Protein AF-A0AAE0BNQ6-F1 (afdb_monomer)

Structure (mmCIF, N/CA/C/O backbone):
data_AF-A0AAE0BNQ6-F1
#
_entry.id   AF-A0AAE0BNQ6-F1
#
loop_
_atom_site.group_PDB
_atom_site.id
_atom_site.type_symbol
_atom_site.label_atom_id
_atom_site.label_alt_id
_atom_site.label_comp_id
_atom_site.label_asym_id
_atom_site.label_entity_id
_atom_site.label_seq_id
_atom_site.pdbx_PDB_ins_code
_atom_site.Cartn_x
_atom_site.Cartn_y
_atom_site.Cartn_z
_atom_site.occupancy
_atom_site.B_iso_or_equiv
_atom_site.auth_seq_id
_atom_site.auth_comp_id
_atom_site.auth_asym_id
_atom_site.auth_atom_id
_atom_site.pdbx_PDB_model_num
ATOM 1 N N . MET A 1 1 ? -7.472 15.741 24.828 1.00 45.94 1 MET A N 1
ATOM 2 C CA . MET A 1 1 ? -7.435 16.300 23.460 1.00 45.94 1 MET A CA 1
ATOM 3 C C . MET A 1 1 ? -8.774 15.979 22.828 1.00 45.94 1 MET A C 1
ATOM 5 O O . MET A 1 1 ? -9.170 14.823 22.912 1.00 45.94 1 MET A O 1
ATOM 9 N N . SER A 1 2 ? -9.510 16.980 22.346 1.00 47.25 2 SER A N 1
ATOM 10 C CA . SER A 1 2 ? -10.812 16.773 21.700 1.00 47.25 2 SER A CA 1
ATOM 11 C C . SER A 1 2 ? -10.632 16.099 20.336 1.00 47.25 2 SER A C 1
ATOM 13 O O . SER A 1 2 ? -9.600 16.256 19.686 1.00 47.25 2 SER A O 1
ATOM 15 N N . LEU A 1 3 ? -11.642 15.338 19.914 1.00 53.47 3 LEU A N 1
ATOM 16 C CA . LEU A 1 3 ? -11.712 14.609 18.639 1.00 53.47 3 LEU A CA 1
ATOM 17 C C . LEU A 1 3 ? -11.821 15.528 17.399 1.00 53.47 3 LEU A C 1
ATOM 19 O O . LEU A 1 3 ? -11.980 15.031 16.288 1.00 53.47 3 LEU A O 1
ATOM 23 N N . ASP A 1 4 ? -11.653 16.846 17.566 1.00 58.09 4 ASP A N 1
ATOM 24 C CA . ASP A 1 4 ? -11.663 17.863 16.499 1.00 58.09 4 ASP A CA 1
ATOM 25 C C . ASP A 1 4 ? -10.573 17.630 15.426 1.00 58.09 4 ASP A C 1
ATOM 27 O O . ASP A 1 4 ? -10.565 18.262 14.369 1.00 58.09 4 ASP A O 1
ATOM 31 N N . ASN A 1 5 ? -9.642 16.701 15.670 1.00 60.56 5 ASN A N 1
ATOM 32 C CA . ASN A 1 5 ? -8.600 16.326 14.718 1.00 60.56 5 ASN A CA 1
ATOM 33 C C . ASN A 1 5 ? -9.108 15.485 13.538 1.00 60.56 5 ASN A C 1
ATOM 35 O O . ASN A 1 5 ? -8.501 15.566 12.469 1.00 60.56 5 ASN A O 1
ATOM 39 N N . PHE A 1 6 ? -10.202 14.721 13.663 1.00 65.75 6 PHE A N 1
ATOM 40 C CA . PHE A 1 6 ? -10.718 13.961 12.513 1.00 65.75 6 PHE A CA 1
ATOM 41 C C . PHE A 1 6 ? -11.251 14.882 11.408 1.00 65.75 6 PHE A C 1
ATOM 43 O O . PHE A 1 6 ? -11.039 14.598 10.231 1.00 65.75 6 PHE A O 1
ATOM 50 N N . ASP A 1 7 ? -11.804 16.040 11.775 1.00 65.81 7 ASP A N 1
ATOM 51 C CA . ASP A 1 7 ? -12.225 17.076 10.824 1.00 65.81 7 ASP A CA 1
ATOM 52 C C . ASP A 1 7 ? -11.033 17.741 10.115 1.00 65.81 7 ASP A C 1
ATOM 54 O O . ASP A 1 7 ? -11.128 18.166 8.960 1.00 65.81 7 ASP A O 1
ATOM 58 N N . LEU A 1 8 ? -9.881 17.847 10.788 1.00 60.81 8 LEU A N 1
ATOM 59 C CA . LEU A 1 8 ? -8.640 18.328 10.174 1.00 60.81 8 LEU A CA 1
ATOM 60 C C . LEU A 1 8 ? -8.085 17.303 9.194 1.00 60.81 8 LEU A C 1
ATOM 62 O O . LEU A 1 8 ? -7.735 17.666 8.073 1.00 60.81 8 LEU A O 1
ATOM 66 N N . VAL A 1 9 ? -8.054 16.031 9.587 1.00 61.00 9 VAL A N 1
ATOM 67 C CA . VAL A 1 9 ? -7.672 14.939 8.692 1.00 61.00 9 VAL A CA 1
ATOM 68 C C . VAL A 1 9 ? -8.605 14.900 7.480 1.00 61.00 9 VAL A C 1
ATOM 70 O O . VAL A 1 9 ? -8.119 14.782 6.361 1.00 61.00 9 VAL A O 1
ATOM 73 N N . ASP A 1 10 ? -9.906 15.132 7.652 1.00 63.47 10 ASP A N 1
ATOM 74 C CA . ASP A 1 10 ? -10.839 15.281 6.533 1.00 63.47 10 ASP A CA 1
ATOM 75 C C . ASP A 1 10 ? -10.528 16.480 5.648 1.00 63.47 10 ASP A C 1
ATOM 77 O O . ASP A 1 10 ? -10.625 16.393 4.429 1.00 63.47 10 ASP A O 1
ATOM 81 N N . LYS A 1 11 ? -10.077 17.604 6.195 1.00 64.38 11 LYS A N 1
ATOM 82 C CA . LYS A 1 11 ? -9.631 18.719 5.349 1.00 64.38 11 LYS A CA 1
ATOM 83 C C . LYS A 1 11 ? -8.383 18.384 4.529 1.00 64.38 11 LYS A C 1
ATOM 85 O O . LYS A 1 11 ? -8.212 18.971 3.460 1.00 64.38 11 LYS A O 1
ATOM 90 N N . TYR A 1 12 ? -7.527 17.476 4.998 1.00 61.41 12 TYR A N 1
ATOM 91 C CA . TYR A 1 12 ? -6.319 17.056 4.279 1.00 61.41 12 TYR A CA 1
ATOM 92 C C . TYR A 1 12 ? -6.574 15.901 3.303 1.00 61.41 12 TYR A C 1
ATOM 94 O O . TYR A 1 12 ? -6.092 15.950 2.174 1.00 61.41 12 TYR A O 1
ATOM 102 N N . LEU A 1 13 ? -7.366 14.906 3.701 1.00 60.53 13 LEU A N 1
ATOM 103 C CA . LEU A 1 13 ? -7.676 13.715 2.906 1.00 60.53 13 LEU A CA 1
ATOM 104 C C . LEU A 1 13 ? -8.901 13.898 1.999 1.00 60.53 13 LEU A C 1
ATOM 106 O O . LEU A 1 13 ? -8.975 13.309 0.924 1.00 60.53 13 LEU A O 1
ATOM 110 N N . CYS A 1 14 ? -9.858 14.728 2.415 1.00 51.97 14 CYS A N 1
ATOM 111 C CA . CYS A 1 14 ? -11.189 14.862 1.823 1.00 51.97 14 CYS A CA 1
ATOM 112 C C . CYS A 1 14 ? -11.450 16.269 1.258 1.00 51.97 14 CYS A C 1
ATOM 114 O O . CYS A 1 14 ? -12.595 16.729 1.272 1.00 51.97 14 CYS A O 1
ATOM 116 N N . LYS A 1 15 ? -10.444 16.952 0.679 1.00 48.91 15 LYS A N 1
ATOM 117 C CA . LYS A 1 15 ? -10.717 18.022 -0.308 1.00 48.91 15 LYS A CA 1
ATOM 118 C C . LYS A 1 15 ? -11.438 17.399 -1.517 1.00 48.91 15 LYS A C 1
ATOM 120 O O . LYS A 1 15 ? -10.829 17.093 -2.535 1.00 48.91 15 LYS A O 1
ATOM 125 N N . GLY A 1 16 ? -12.741 17.180 -1.360 1.00 47.91 16 GLY A N 1
ATOM 126 C CA . GLY A 1 16 ? -13.626 16.461 -2.267 1.00 47.91 16 GLY A CA 1
ATOM 127 C C . GLY A 1 16 ? -13.890 15.024 -1.813 1.00 47.91 16 GLY A C 1
ATOM 128 O O . GLY A 1 16 ? -13.131 14.109 -2.130 1.00 47.91 16 GLY A O 1
ATOM 129 N N . SER A 1 17 ? -15.021 14.800 -1.142 1.00 46.22 17 SER A N 1
ATOM 130 C CA . SER A 1 17 ? -15.695 13.498 -1.109 1.00 46.22 17 SER A CA 1
ATOM 131 C C . SER A 1 17 ? -16.017 13.087 -2.558 1.00 46.22 17 SER A C 1
ATOM 133 O O . SER A 1 17 ? -17.044 13.479 -3.103 1.00 46.22 17 SER A O 1
ATOM 135 N N . GLY A 1 18 ? -15.081 12.416 -3.232 1.00 61.16 18 GLY A N 1
ATOM 136 C CA . GLY A 1 18 ? -15.158 12.169 -4.679 1.00 61.16 18 GLY A CA 1
ATOM 137 C C . GLY A 1 18 ? -13.848 12.345 -5.443 1.00 61.16 18 GLY A C 1
ATOM 138 O O . GLY A 1 18 ? -13.820 12.102 -6.644 1.00 61.16 18 GLY A O 1
ATOM 139 N N . LYS A 1 19 ? -12.752 12.745 -4.785 1.00 76.19 19 LYS A N 1
ATOM 140 C CA . LYS A 1 19 ? -11.432 12.681 -5.420 1.00 76.19 19 LYS A CA 1
ATOM 141 C C . LYS A 1 19 ? -11.111 11.212 -5.718 1.00 76.19 19 LYS A C 1
ATOM 143 O O . LYS A 1 19 ? -11.188 10.394 -4.808 1.00 76.19 19 LYS A O 1
ATOM 148 N N . GLN A 1 20 ? -10.803 10.884 -6.966 1.00 90.88 20 GLN A N 1
ATOM 149 C CA . GLN A 1 20 ? -10.204 9.603 -7.357 1.00 90.88 20 GLN A CA 1
ATOM 150 C C . GLN A 1 20 ? -8.877 9.387 -6.609 1.00 90.88 20 GLN A C 1
ATOM 152 O O . GLN A 1 20 ? -8.131 10.353 -6.426 1.00 90.88 20 GLN A O 1
ATOM 157 N N . LEU A 1 21 ? -8.583 8.157 -6.187 1.00 93.38 21 LEU A N 1
ATOM 158 C CA . LEU A 1 21 ? -7.257 7.781 -5.689 1.00 93.38 21 LEU A CA 1
ATOM 159 C C . LEU A 1 21 ? -6.364 7.344 -6.843 1.00 93.38 21 LEU A C 1
ATOM 161 O O . LEU A 1 21 ? -6.797 6.634 -7.754 1.00 93.38 21 LEU A O 1
ATOM 165 N N . LEU A 1 22 ? -5.102 7.744 -6.778 1.00 96.25 22 LEU A N 1
ATOM 166 C CA . LEU A 1 22 ? -4.081 7.380 -7.748 1.00 96.25 22 LEU A CA 1
ATOM 167 C C . LEU A 1 22 ? -3.069 6.441 -7.089 1.00 96.25 22 LEU A C 1
ATOM 169 O O . LEU A 1 22 ? -2.362 6.822 -6.154 1.00 96.25 22 LEU A O 1
ATOM 173 N N . TYR A 1 23 ? -3.001 5.212 -7.593 1.00 98.12 23 TYR A N 1
ATOM 174 C CA . TYR A 1 23 ? -2.069 4.184 -7.141 1.00 98.12 23 TYR A CA 1
ATOM 175 C C . TYR A 1 23 ? -0.925 4.059 -8.142 1.00 98.12 23 TYR A C 1
ATOM 177 O O . TYR A 1 23 ? -1.175 3.909 -9.333 1.00 98.12 23 TYR A O 1
ATOM 185 N N . GLY A 1 24 ? 0.321 4.082 -7.680 1.00 98.12 24 GLY A N 1
ATOM 186 C CA . GLY A 1 24 ? 1.495 3.691 -8.458 1.00 98.12 24 GLY A CA 1
ATOM 187 C C . GLY A 1 24 ? 2.038 2.363 -7.982 1.00 98.12 24 GLY A C 1
ATOM 188 O O . GLY A 1 24 ? 2.262 2.212 -6.789 1.00 98.12 24 GLY A O 1
ATOM 189 N N . VAL A 1 25 ? 2.305 1.423 -8.881 1.00 98.12 25 VAL A N 1
ATOM 190 C CA . VAL A 1 25 ? 3.025 0.188 -8.556 1.00 98.12 25 VAL A CA 1
ATOM 191 C C . VAL A 1 25 ? 4.374 0.165 -9.257 1.00 98.12 25 VAL A C 1
ATOM 193 O O . VAL A 1 25 ? 4.440 0.259 -10.481 1.00 98.12 25 VAL A O 1
ATOM 196 N N . GLY A 1 26 ? 5.453 0.061 -8.480 1.00 96.50 26 GLY A N 1
ATOM 197 C CA . GLY A 1 26 ? 6.801 -0.103 -9.021 1.00 96.50 26 GLY A CA 1
ATOM 198 C C . GLY A 1 26 ? 7.022 -1.533 -9.504 1.00 96.50 26 GLY A C 1
ATOM 199 O O . GLY A 1 26 ? 6.790 -2.475 -8.744 1.00 96.50 26 GLY A O 1
ATOM 200 N N . VAL A 1 27 ? 7.472 -1.701 -10.751 1.00 94.75 27 VAL A N 1
ATOM 201 C CA . VAL A 1 27 ? 7.693 -3.021 -11.358 1.00 94.75 27 VAL A CA 1
ATOM 202 C C . VAL A 1 27 ? 9.095 -3.170 -11.950 1.00 94.75 27 VAL A C 1
ATOM 204 O O . VAL A 1 27 ? 9.597 -2.295 -12.658 1.00 94.75 27 VAL A O 1
ATOM 207 N N . ASP A 1 28 ? 9.711 -4.320 -11.681 1.00 89.75 28 ASP A N 1
ATOM 208 C CA . ASP A 1 28 ? 11.051 -4.716 -12.143 1.00 89.75 28 ASP A CA 1
ATOM 209 C C . ASP A 1 28 ? 11.049 -6.068 -12.888 1.00 89.75 28 ASP A C 1
ATOM 211 O O . ASP A 1 28 ? 12.101 -6.594 -13.232 1.00 89.75 28 ASP A O 1
ATOM 215 N N . GLY A 1 29 ? 9.866 -6.645 -13.131 1.00 88.88 29 GLY A N 1
ATOM 216 C CA . GLY A 1 29 ? 9.704 -7.969 -13.746 1.00 88.88 29 GLY A CA 1
ATOM 217 C C . GLY A 1 29 ? 9.793 -9.150 -12.775 1.00 88.88 29 GLY A C 1
ATOM 218 O O . GLY A 1 29 ? 9.584 -10.291 -13.189 1.00 88.88 29 GLY A O 1
ATOM 219 N N . SER A 1 30 ? 10.045 -8.910 -11.484 1.00 88.56 30 SER A N 1
ATOM 220 C CA . SER A 1 30 ? 10.028 -9.967 -10.467 1.00 88.56 30 SER A CA 1
ATOM 221 C C . SER A 1 30 ? 8.625 -10.529 -10.217 1.00 88.56 30 SER A C 1
ATOM 223 O O . SER A 1 30 ? 7.611 -9.849 -10.386 1.00 88.56 30 SER A O 1
ATOM 225 N N . ASP A 1 31 ? 8.554 -11.761 -9.706 1.00 89.38 31 ASP A N 1
ATOM 226 C CA . ASP A 1 31 ? 7.289 -12.347 -9.235 1.00 89.38 31 ASP A CA 1
ATOM 227 C C . ASP A 1 31 ? 6.665 -11.519 -8.100 1.00 89.38 31 ASP A C 1
ATOM 229 O O . ASP A 1 31 ? 5.445 -11.394 -8.000 1.00 89.38 31 ASP A O 1
ATOM 233 N N . LEU A 1 32 ? 7.499 -10.898 -7.258 1.00 90.88 32 LEU A N 1
ATOM 234 C CA . LEU A 1 32 ? 7.012 -10.017 -6.204 1.00 90.88 32 LEU A CA 1
ATOM 235 C C . LEU A 1 32 ? 6.396 -8.737 -6.783 1.00 90.88 32 LEU A C 1
ATOM 237 O O . LEU A 1 32 ? 5.370 -8.298 -6.274 1.00 90.88 32 LEU A O 1
ATOM 241 N N . ALA A 1 33 ? 6.940 -8.171 -7.864 1.00 93.62 33 ALA A N 1
ATOM 242 C CA . ALA A 1 33 ? 6.327 -7.035 -8.552 1.00 93.62 33 ALA A CA 1
ATOM 243 C C . ALA A 1 33 ? 4.945 -7.379 -9.138 1.00 93.62 33 ALA A C 1
ATOM 245 O O . ALA A 1 33 ? 4.017 -6.578 -9.016 1.00 93.62 33 ALA A O 1
ATOM 246 N N . LYS A 1 34 ? 4.758 -8.594 -9.673 1.00 95.06 34 LYS A N 1
ATOM 247 C CA . LYS A 1 34 ? 3.438 -9.067 -10.144 1.00 95.06 34 LYS A CA 1
ATOM 248 C C . LYS A 1 34 ? 2.427 -9.121 -9.007 1.00 95.06 34 LYS A C 1
ATOM 250 O O . LYS A 1 34 ? 1.315 -8.621 -9.128 1.00 95.06 34 LYS A O 1
ATOM 255 N N . LYS A 1 35 ? 2.856 -9.623 -7.855 1.00 94.94 35 LYS A N 1
ATOM 256 C CA . LYS A 1 35 ? 2.032 -9.626 -6.648 1.00 94.94 35 LYS A CA 1
ATOM 257 C C . LYS A 1 35 ? 1.727 -8.218 -6.135 1.00 94.94 35 LYS A C 1
ATOM 259 O O . LYS A 1 35 ? 0.621 -7.953 -5.677 1.00 94.94 35 LYS A O 1
ATOM 264 N N . CYS A 1 36 ? 2.683 -7.291 -6.224 1.00 96.50 36 CYS A N 1
ATOM 265 C CA . CYS A 1 36 ? 2.437 -5.881 -5.908 1.00 96.50 36 CYS A CA 1
ATOM 266 C C . CYS A 1 36 ? 1.351 -5.298 -6.805 1.00 96.50 36 CYS A C 1
ATOM 268 O O . CYS A 1 36 ? 0.477 -4.578 -6.323 1.00 96.50 36 CYS A O 1
ATOM 270 N N . PHE A 1 37 ? 1.391 -5.636 -8.093 1.00 97.56 37 PHE A N 1
ATOM 271 C CA . PHE A 1 37 ? 0.379 -5.232 -9.054 1.00 97.56 37 PHE A CA 1
ATOM 272 C C . PHE A 1 37 ? -0.997 -5.791 -8.691 1.00 97.56 37 PHE A C 1
ATOM 274 O O . PHE A 1 37 ? -1.954 -5.027 -8.646 1.00 97.56 37 PHE A O 1
ATOM 281 N N . GLU A 1 38 ? -1.100 -7.077 -8.358 1.00 96.25 38 GLU A N 1
ATOM 282 C CA . GLU A 1 38 ? -2.362 -7.704 -7.939 1.00 96.25 38 GLU A CA 1
ATOM 283 C C . GLU A 1 38 ? -2.921 -7.073 -6.656 1.00 96.25 38 GLU A C 1
ATOM 285 O O . GLU A 1 38 ? -4.107 -6.747 -6.590 1.00 96.25 38 GLU A O 1
ATOM 290 N N . VAL A 1 39 ? -2.068 -6.810 -5.659 1.00 96.69 39 VAL A N 1
ATOM 291 C CA . VAL A 1 39 ? -2.464 -6.100 -4.433 1.00 96.69 39 VAL A CA 1
ATOM 292 C C . VAL A 1 39 ? -2.981 -4.700 -4.766 1.00 96.69 39 VAL A C 1
ATOM 294 O O . VAL A 1 39 ? -4.071 -4.338 -4.319 1.00 96.69 39 VAL A O 1
ATOM 297 N N . ALA A 1 40 ? -2.251 -3.928 -5.576 1.00 97.19 40 ALA A N 1
ATOM 298 C CA . ALA A 1 40 ? -2.660 -2.588 -5.991 1.00 97.19 40 ALA A CA 1
ATOM 299 C C . ALA A 1 40 ? -3.992 -2.614 -6.758 1.00 97.19 40 ALA A C 1
ATOM 301 O O . ALA A 1 40 ? -4.923 -1.888 -6.412 1.00 97.19 40 ALA A O 1
ATOM 302 N N . ALA A 1 41 ? -4.115 -3.509 -7.738 1.00 96.50 41 ALA A N 1
ATOM 303 C CA . ALA A 1 41 ? -5.322 -3.734 -8.523 1.00 96.50 41 ALA A CA 1
ATOM 304 C C . ALA A 1 41 ? -6.529 -4.059 -7.640 1.00 96.50 41 ALA A C 1
ATOM 306 O O . ALA A 1 41 ? -7.613 -3.511 -7.823 1.00 96.50 41 ALA A O 1
ATOM 307 N N . SER A 1 42 ? -6.328 -4.896 -6.623 1.00 94.56 42 SER A N 1
ATOM 308 C CA . SER A 1 42 ? -7.381 -5.277 -5.687 1.00 94.56 42 SER A CA 1
ATOM 309 C C . SER A 1 42 ? -7.871 -4.099 -4.823 1.00 94.56 42 SER A C 1
ATOM 311 O O . SER A 1 42 ? -8.996 -4.130 -4.303 1.00 94.56 42 SER A O 1
ATOM 313 N N . LEU A 1 43 ? -7.036 -3.079 -4.607 1.00 94.88 43 LEU A N 1
ATOM 314 C CA . LEU A 1 43 ? -7.350 -1.899 -3.796 1.00 94.88 43 LEU A CA 1
ATOM 315 C C . LEU A 1 43 ? -8.069 -0.817 -4.598 1.00 94.88 43 LEU A C 1
ATOM 317 O O . LEU A 1 43 ? -8.945 -0.155 -4.048 1.00 94.88 43 LEU A O 1
ATOM 321 N N . VAL A 1 44 ? -7.755 -0.695 -5.887 1.00 95.31 44 VAL A N 1
ATOM 322 C CA . VAL A 1 44 ? -8.378 0.263 -6.805 1.00 95.31 44 VAL A CA 1
ATOM 323 C C . VAL A 1 44 ? -9.896 0.066 -6.834 1.00 95.31 44 VAL A C 1
ATOM 325 O O . VAL A 1 44 ? -10.404 -1.048 -6.996 1.00 95.31 44 VAL A O 1
ATOM 328 N N . ASN A 1 45 ? -10.640 1.160 -6.674 1.00 92.94 45 ASN A N 1
ATOM 329 C CA . ASN A 1 45 ? -12.081 1.193 -6.874 1.00 92.94 45 ASN A CA 1
ATOM 330 C C . ASN A 1 45 ? -12.412 1.944 -8.173 1.00 92.94 45 ASN A C 1
ATOM 332 O O . ASN A 1 45 ? -12.547 3.169 -8.196 1.00 92.94 45 ASN A O 1
ATOM 336 N N . THR A 1 46 ? -12.564 1.193 -9.265 1.00 92.38 46 THR A N 1
ATOM 337 C CA . THR A 1 46 ? -12.865 1.745 -10.595 1.00 92.38 46 THR A CA 1
ATOM 338 C C . THR A 1 46 ? -14.221 2.451 -10.649 1.00 92.38 46 THR A C 1
ATOM 340 O O . THR A 1 46 ? -14.360 3.438 -11.367 1.00 92.38 46 THR A O 1
ATOM 343 N N . GLU A 1 47 ? -15.198 2.036 -9.835 1.00 90.50 47 GLU A N 1
ATOM 344 C CA . GLU A 1 47 ? -16.504 2.707 -9.726 1.00 90.50 47 GLU A CA 1
ATOM 345 C C . GLU A 1 47 ? -16.383 4.113 -9.118 1.00 90.50 47 GLU A C 1
ATOM 347 O O . GLU A 1 47 ? -17.158 5.008 -9.455 1.00 90.50 47 GLU A O 1
ATOM 352 N N . LYS A 1 48 ? -15.384 4.329 -8.251 1.00 89.50 48 LYS A N 1
ATOM 353 C CA . LYS A 1 48 ? -15.032 5.648 -7.694 1.00 89.50 48 LYS A CA 1
ATOM 354 C C . LYS A 1 48 ? -14.085 6.450 -8.596 1.00 89.50 48 LYS A C 1
ATOM 356 O O . LYS A 1 48 ? -13.742 7.581 -8.255 1.00 89.50 48 LYS A O 1
ATOM 361 N N . GLY A 1 49 ? -13.686 5.890 -9.739 1.00 92.62 49 GLY A N 1
ATOM 362 C CA . GLY A 1 49 ? -12.763 6.511 -10.686 1.00 92.62 49 GLY A CA 1
ATOM 363 C C . GLY A 1 49 ? -11.288 6.411 -10.294 1.00 92.62 49 GLY A C 1
ATOM 364 O O . GLY A 1 49 ? -10.474 7.128 -10.875 1.00 92.62 49 GLY A O 1
ATOM 365 N N . ASP A 1 50 ? -10.936 5.557 -9.329 1.00 95.44 50 ASP A N 1
ATOM 366 C CA . ASP A 1 50 ? -9.542 5.328 -8.946 1.00 95.44 50 ASP A CA 1
ATOM 367 C C . ASP A 1 50 ? -8.727 4.785 -10.133 1.00 95.44 50 ASP A C 1
ATOM 369 O O . ASP A 1 50 ? -9.258 4.102 -11.014 1.00 95.44 50 ASP A O 1
ATOM 373 N N . ARG A 1 51 ? -7.423 5.080 -10.159 1.00 97.06 51 ARG A N 1
ATOM 374 C CA . ARG A 1 51 ? -6.532 4.722 -11.276 1.00 97.06 51 ARG A CA 1
ATOM 375 C C . ARG A 1 51 ? -5.287 3.992 -10.806 1.00 97.06 51 ARG A C 1
ATOM 377 O O . ARG A 1 51 ? -4.742 4.307 -9.749 1.00 97.06 51 ARG A O 1
ATOM 384 N N . LEU A 1 52 ? -4.805 3.077 -11.647 1.00 98.38 52 LEU A N 1
ATOM 385 C CA . LEU A 1 52 ? -3.569 2.332 -11.432 1.00 98.38 52 LEU A CA 1
ATOM 386 C C . LEU A 1 52 ?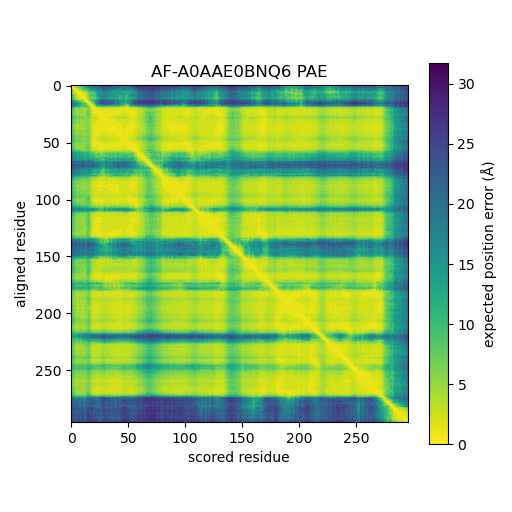 -2.510 2.714 -12.471 1.00 98.38 52 LEU A C 1
ATOM 388 O O . LEU A 1 52 ? -2.693 2.520 -13.674 1.00 98.38 52 LEU A O 1
ATOM 392 N N . TYR A 1 53 ? -1.391 3.236 -11.986 1.00 98.50 53 TYR A N 1
ATOM 393 C CA . TYR A 1 53 ? -0.185 3.523 -12.746 1.00 98.50 53 TYR A CA 1
ATOM 394 C C . TYR A 1 53 ? 0.821 2.404 -12.517 1.00 98.50 53 TYR A C 1
ATOM 396 O O . TYR A 1 53 ? 1.125 2.065 -11.375 1.00 98.50 53 TYR A O 1
ATOM 404 N N . VAL A 1 54 ? 1.373 1.858 -13.594 1.00 98.31 54 VAL A N 1
ATOM 405 C CA . VAL A 1 54 ? 2.470 0.891 -13.527 1.00 98.31 54 VAL A CA 1
ATOM 406 C C . VAL A 1 54 ? 3.761 1.628 -13.851 1.00 98.31 54 VAL A C 1
ATOM 408 O O . VAL A 1 54 ? 3.892 2.200 -14.932 1.00 98.31 54 VAL A O 1
ATOM 411 N N . LEU A 1 55 ? 4.675 1.671 -12.885 1.00 97.69 55 LEU A N 1
ATOM 412 C CA . LEU A 1 55 ? 5.887 2.482 -12.907 1.00 97.69 55 LEU A CA 1
ATOM 413 C C . LEU A 1 55 ? 7.101 1.576 -13.108 1.00 97.69 55 LEU A C 1
ATOM 415 O O . LEU A 1 55 ? 7.426 0.764 -12.243 1.00 97.69 55 LEU A O 1
ATOM 419 N N . HIS A 1 56 ? 7.799 1.740 -14.224 1.00 95.19 56 HIS A N 1
ATOM 420 C CA . HIS A 1 56 ? 9.028 1.007 -14.510 1.00 95.19 56 HIS A CA 1
ATOM 421 C C . HIS A 1 56 ? 10.205 1.972 -14.695 1.00 95.19 56 HIS A C 1
ATOM 423 O O . HIS A 1 56 ? 10.115 2.938 -15.455 1.00 95.19 56 HIS A O 1
ATOM 429 N N . ILE A 1 57 ? 11.318 1.707 -14.009 1.00 93.31 57 ILE A N 1
ATOM 430 C CA . ILE A 1 57 ? 12.573 2.446 -14.186 1.00 93.31 57 ILE A CA 1
ATOM 431 C C . ILE A 1 57 ? 13.561 1.537 -14.908 1.00 93.31 57 ILE A C 1
ATOM 433 O O . ILE A 1 57 ? 14.054 0.572 -14.331 1.00 93.31 57 ILE A O 1
ATOM 437 N N . THR A 1 58 ? 13.879 1.868 -16.154 1.00 89.06 58 THR A N 1
ATOM 438 C CA . THR A 1 58 ? 14.883 1.153 -16.944 1.00 89.06 58 THR A CA 1
ATOM 439 C C . THR A 1 58 ? 16.277 1.677 -16.615 1.00 89.06 58 THR A C 1
ATOM 441 O O . THR A 1 58 ? 16.494 2.892 -16.557 1.00 89.06 58 THR A O 1
ATOM 444 N N . THR A 1 59 ? 17.253 0.792 -16.433 1.00 84.19 59 THR A N 1
ATOM 445 C CA . THR A 1 59 ? 18.660 1.162 -16.240 1.00 84.19 59 THR A CA 1
ATOM 446 C C . THR A 1 59 ? 19.447 1.067 -17.550 1.00 84.19 59 THR A C 1
ATOM 448 O O . THR A 1 59 ? 19.092 0.326 -18.465 1.00 84.19 59 THR A O 1
ATOM 451 N N . LEU A 1 60 ? 20.559 1.804 -17.664 1.00 76.31 60 LEU A N 1
ATOM 452 C CA . LEU A 1 60 ? 21.446 1.696 -18.836 1.00 76.31 60 LEU A CA 1
ATOM 453 C C . LEU A 1 60 ? 21.997 0.277 -19.037 1.00 76.31 60 LEU A C 1
ATOM 455 O O . LEU A 1 60 ? 22.250 -0.116 -20.177 1.00 76.31 60 LEU A O 1
ATOM 459 N N . LYS A 1 61 ? 22.154 -0.489 -17.949 1.00 71.81 61 LYS A N 1
ATOM 460 C CA . LYS A 1 61 ? 22.557 -1.895 -18.004 1.00 71.81 61 LYS A CA 1
ATOM 461 C C . LYS A 1 61 ? 21.536 -2.703 -18.806 1.00 71.81 61 LYS A C 1
ATOM 463 O O . LYS A 1 61 ? 21.930 -3.345 -19.777 1.00 71.81 61 LYS A O 1
ATOM 468 N N . ASP A 1 62 ? 20.249 -2.542 -18.504 1.00 68.12 62 ASP A N 1
ATOM 469 C CA . ASP A 1 62 ? 19.149 -3.225 -19.202 1.00 68.12 62 ASP A CA 1
ATOM 470 C C . ASP A 1 62 ? 19.145 -2.896 -20.705 1.00 68.12 62 ASP A C 1
ATOM 472 O O . ASP A 1 62 ? 18.984 -3.773 -21.554 1.00 68.12 62 ASP A O 1
ATOM 476 N N . VAL A 1 63 ? 19.416 -1.633 -21.055 1.00 68.44 63 VAL A N 1
ATOM 477 C CA . VAL A 1 63 ? 19.509 -1.185 -22.456 1.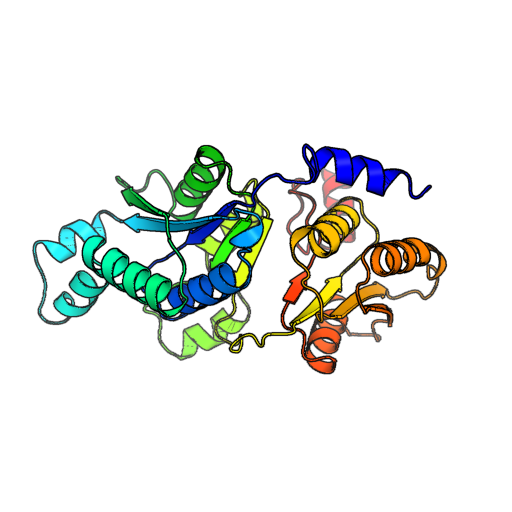00 68.44 63 VAL A CA 1
ATOM 478 C C . VAL A 1 63 ? 20.729 -1.781 -23.168 1.00 68.44 63 VAL A C 1
ATOM 480 O O . VAL A 1 63 ? 20.648 -2.125 -24.349 1.00 68.44 63 VAL A O 1
ATOM 483 N N . SER A 1 64 ? 21.869 -1.888 -22.481 1.00 65.56 64 SER A N 1
ATOM 484 C CA . SER A 1 64 ? 23.103 -2.442 -23.054 1.00 65.56 64 SER A CA 1
ATOM 485 C C . SER A 1 64 ? 23.035 -3.962 -23.244 1.00 65.56 64 SER A C 1
ATOM 487 O O . SER A 1 64 ? 23.409 -4.459 -24.305 1.00 65.56 64 SER A O 1
ATOM 489 N N . GLU A 1 65 ? 22.466 -4.694 -22.283 1.00 64.38 65 GLU A N 1
ATOM 490 C CA . GLU A 1 65 ? 22.299 -6.153 -22.346 1.00 64.38 65 GLU A CA 1
ATOM 491 C C . GLU A 1 65 ? 21.248 -6.587 -23.374 1.00 64.38 65 GLU A C 1
ATOM 493 O O . GLU A 1 65 ? 21.334 -7.684 -23.928 1.00 64.38 65 GLU A O 1
ATOM 498 N N . ALA A 1 66 ? 20.280 -5.721 -23.683 1.00 61.31 66 ALA A N 1
ATOM 499 C CA . ALA A 1 66 ? 19.361 -5.934 -24.796 1.00 61.31 66 ALA A CA 1
ATOM 500 C C . ALA A 1 66 ? 20.060 -5.861 -26.170 1.00 61.31 66 ALA A C 1
ATOM 502 O O . ALA A 1 66 ? 19.578 -6.456 -27.133 1.00 61.31 66 ALA A O 1
ATOM 503 N N . ARG A 1 67 ? 21.187 -5.140 -26.286 1.00 60.19 67 ARG A N 1
ATOM 504 C CA . ARG A 1 67 ? 21.919 -4.961 -27.555 1.00 60.19 67 ARG A CA 1
ATOM 505 C C . ARG A 1 67 ? 22.934 -6.065 -27.834 1.00 60.19 67 ARG A C 1
ATOM 507 O O . ARG A 1 67 ? 23.111 -6.422 -28.995 1.00 60.19 67 ARG A O 1
ATOM 514 N N . GLU A 1 68 ? 23.569 -6.615 -26.801 1.00 61.12 68 GLU A N 1
ATOM 515 C CA . GLU A 1 68 ? 24.579 -7.679 -26.928 1.00 61.12 68 GLU A CA 1
ATOM 516 C C . GLU A 1 68 ? 24.285 -8.850 -25.973 1.00 61.12 68 GLU A C 1
ATOM 518 O O . GLU A 1 68 ? 24.947 -9.029 -24.948 1.00 61.12 68 GLU A O 1
ATOM 523 N N . PRO A 1 69 ? 23.259 -9.660 -26.278 1.00 56.31 69 PRO A N 1
ATOM 524 C CA . PRO A 1 69 ? 22.796 -10.693 -25.366 1.00 56.31 69 PRO A CA 1
ATOM 525 C C . PRO A 1 69 ? 23.789 -11.874 -25.312 1.00 56.31 69 PRO A C 1
ATOM 527 O O . PRO A 1 69 ? 24.061 -12.529 -26.318 1.00 56.31 69 PRO A O 1
ATOM 530 N N . THR A 1 70 ? 24.329 -12.186 -24.127 1.00 58.97 70 THR A N 1
ATOM 531 C CA . THR A 1 70 ? 25.124 -13.411 -23.895 1.00 58.97 70 THR A CA 1
ATOM 532 C C . THR A 1 70 ? 24.197 -14.608 -23.661 1.00 58.97 70 THR A C 1
ATOM 534 O O . THR A 1 70 ? 23.116 -14.441 -23.107 1.00 58.97 70 THR A O 1
ATOM 537 N N . ASN A 1 71 ? 24.595 -15.833 -24.033 1.00 55.62 71 ASN A N 1
ATOM 538 C CA . ASN A 1 71 ? 23.708 -17.015 -24.067 1.00 55.62 71 ASN A CA 1
ATOM 539 C C . ASN A 1 71 ? 22.913 -17.316 -22.770 1.00 55.62 71 ASN A C 1
ATOM 541 O O . ASN A 1 71 ? 21.854 -17.935 -22.854 1.00 55.62 71 ASN A O 1
ATOM 545 N N . SER A 1 72 ? 23.375 -16.886 -21.590 1.00 52.72 72 SER A N 1
ATOM 546 C CA . SER A 1 72 ? 22.637 -16.998 -20.319 1.00 52.72 72 SER A CA 1
ATOM 547 C C . SER A 1 72 ? 21.868 -15.729 -19.919 1.00 52.72 72 SER A C 1
ATOM 549 O O . SER A 1 72 ? 20.906 -15.837 -19.164 1.00 52.72 72 SER A O 1
ATOM 551 N N . SER A 1 73 ? 22.237 -14.548 -20.433 1.00 57.25 73 SER A N 1
ATOM 552 C CA . SER A 1 73 ? 21.570 -13.267 -20.144 1.00 57.25 73 SER A CA 1
ATOM 553 C C . SER A 1 73 ? 20.441 -12.918 -21.120 1.00 57.25 73 SER A C 1
ATOM 555 O O . SER A 1 73 ? 19.596 -12.100 -20.777 1.00 57.25 73 SER A O 1
ATOM 557 N N . VAL A 1 74 ? 20.354 -13.572 -22.290 1.00 58.78 74 VAL A N 1
ATOM 558 C CA . VAL A 1 74 ? 19.336 -13.267 -23.323 1.00 58.78 74 VAL A CA 1
ATOM 559 C C . VAL A 1 74 ? 17.907 -13.357 -22.785 1.00 58.78 74 VAL A C 1
ATOM 561 O O . VAL A 1 74 ? 17.070 -12.508 -23.064 1.00 58.78 74 VAL A O 1
ATOM 564 N N . ARG A 1 75 ? 17.593 -14.413 -22.022 1.00 56.47 75 ARG A N 1
ATOM 565 C CA . ARG A 1 75 ? 16.232 -14.602 -21.501 1.00 56.47 75 ARG A CA 1
ATOM 566 C C . ARG A 1 75 ? 15.897 -13.582 -20.422 1.00 56.47 75 ARG A C 1
ATOM 568 O O . ARG A 1 75 ? 14.796 -13.055 -20.440 1.00 56.47 75 ARG A O 1
ATOM 575 N N . ALA A 1 76 ? 16.834 -13.290 -19.525 1.00 60.25 76 ALA A N 1
ATOM 576 C CA . ALA A 1 76 ? 16.626 -12.293 -18.483 1.00 60.25 76 ALA A CA 1
ATOM 577 C C . ALA A 1 76 ? 16.467 -10.884 -19.082 1.00 60.25 76 ALA A C 1
ATOM 579 O O . ALA A 1 76 ? 15.535 -10.179 -18.710 1.00 60.25 76 ALA A O 1
ATOM 580 N N . SER A 1 77 ? 17.289 -10.515 -20.073 1.00 61.03 77 SER A N 1
ATOM 581 C CA . SER A 1 77 ? 17.217 -9.191 -20.703 1.00 61.03 77 SER A CA 1
ATOM 582 C C . SER A 1 77 ? 15.968 -9.001 -21.568 1.00 61.03 77 SER A C 1
ATOM 584 O O . SER A 1 77 ? 15.390 -7.918 -21.566 1.00 61.03 77 SER A O 1
ATOM 586 N N . ILE A 1 78 ? 15.491 -10.046 -22.258 1.00 63.78 78 ILE A N 1
ATOM 587 C CA . ILE A 1 78 ? 14.222 -9.987 -23.004 1.00 63.78 78 ILE A CA 1
ATOM 588 C C . ILE A 1 78 ? 13.031 -9.862 -22.049 1.00 63.78 78 ILE A C 1
ATOM 590 O O . ILE A 1 78 ? 12.128 -9.072 -22.311 1.00 63.78 78 ILE A O 1
ATOM 594 N N . LEU A 1 79 ? 13.019 -10.626 -20.952 1.00 64.75 79 LEU A N 1
ATOM 595 C CA . LEU A 1 79 ? 11.923 -10.588 -19.979 1.00 64.75 79 LEU A CA 1
ATOM 596 C C . LEU A 1 79 ? 11.880 -9.263 -19.202 1.00 64.75 79 LEU A C 1
ATOM 598 O O . LEU A 1 79 ? 10.802 -8.820 -18.827 1.00 64.75 79 LEU A O 1
ATOM 602 N N . ALA A 1 80 ? 13.027 -8.610 -19.011 1.00 69.25 80 ALA A N 1
ATOM 603 C CA . ALA A 1 80 ? 13.120 -7.290 -18.390 1.00 69.25 80 ALA A CA 1
ATOM 604 C C . ALA A 1 80 ? 12.945 -6.124 -19.385 1.00 69.25 80 ALA A C 1
ATOM 606 O O . ALA A 1 80 ? 12.976 -4.962 -18.981 1.00 69.25 80 ALA A O 1
ATOM 607 N N . ALA A 1 81 ? 12.766 -6.398 -20.684 1.00 81.56 81 ALA A N 1
ATOM 608 C CA . ALA A 1 81 ? 12.599 -5.346 -21.678 1.00 81.56 81 ALA A CA 1
ATOM 609 C C . ALA A 1 81 ? 11.289 -4.566 -21.429 1.00 81.56 81 ALA A C 1
ATOM 611 O O . ALA A 1 81 ? 10.242 -5.194 -21.240 1.00 81.56 81 ALA A O 1
ATOM 612 N N . PRO A 1 82 ? 11.293 -3.219 -21.503 1.00 87.56 82 PRO A N 1
ATOM 613 C CA . PRO A 1 82 ? 10.120 -2.408 -21.165 1.00 87.56 82 PRO A CA 1
ATOM 614 C C . PRO A 1 82 ? 8.847 -2.787 -21.930 1.00 87.56 82 PRO A C 1
ATOM 616 O O . PRO A 1 82 ? 7.777 -2.866 -21.335 1.00 87.56 82 PRO A O 1
ATOM 619 N N . ASP A 1 83 ? 8.958 -3.083 -23.229 1.00 89.69 83 ASP A N 1
ATOM 620 C CA . ASP A 1 83 ? 7.812 -3.478 -24.059 1.00 89.69 83 ASP A CA 1
ATOM 621 C C . ASP A 1 83 ? 7.251 -4.855 -23.674 1.00 89.69 83 ASP A C 1
ATOM 623 O O . ASP A 1 83 ? 6.038 -5.083 -23.745 1.00 89.69 83 ASP A O 1
ATOM 627 N N . HIS A 1 84 ? 8.123 -5.773 -23.245 1.00 90.06 84 HIS A N 1
ATOM 628 C CA . HIS A 1 84 ? 7.706 -7.089 -22.775 1.00 90.06 84 HIS A CA 1
ATOM 629 C C . HIS A 1 84 ? 6.958 -6.970 -21.449 1.00 90.06 84 HIS A C 1
ATOM 631 O O . HIS A 1 84 ? 5.830 -7.452 -21.343 1.00 90.06 84 HIS A O 1
ATOM 637 N N . LEU A 1 85 ? 7.547 -6.260 -20.481 1.00 92.75 85 LEU A N 1
ATOM 638 C CA . LEU A 1 85 ? 6.917 -6.000 -19.189 1.00 92.75 85 LEU A CA 1
ATOM 639 C C . LEU A 1 85 ? 5.578 -5.284 -19.368 1.00 92.75 85 LEU A C 1
ATOM 641 O O . LEU A 1 85 ? 4.576 -5.714 -18.805 1.00 92.75 85 LEU A O 1
ATOM 645 N N . LYS A 1 86 ? 5.523 -4.247 -20.209 1.00 95.75 86 LYS A N 1
ATOM 646 C CA . LYS A 1 86 ? 4.273 -3.549 -20.518 1.00 95.75 86 LYS A CA 1
ATOM 647 C C . LYS A 1 86 ? 3.191 -4.516 -20.999 1.00 95.75 86 LYS A C 1
ATOM 649 O O . LYS A 1 86 ? 2.101 -4.532 -20.435 1.00 95.75 86 LYS A O 1
ATOM 654 N N . SER A 1 87 ? 3.510 -5.345 -21.994 1.00 96.06 87 SER A N 1
ATOM 655 C CA . SER A 1 87 ? 2.566 -6.322 -22.554 1.00 96.06 87 SER A CA 1
ATOM 656 C C . SER A 1 87 ? 2.097 -7.335 -21.503 1.00 96.06 87 SER A C 1
ATOM 658 O O . SER A 1 87 ? 0.927 -7.715 -21.475 1.00 96.06 87 SER A O 1
ATOM 660 N N . GLU A 1 88 ? 2.999 -7.770 -20.621 1.00 95.81 88 GLU A N 1
ATOM 661 C CA . GLU A 1 88 ? 2.675 -8.674 -19.519 1.00 95.81 88 GLU A CA 1
ATOM 662 C C . GLU A 1 88 ? 1.687 -8.038 -18.530 1.00 95.81 88 GLU A C 1
ATOM 664 O O . GLU A 1 88 ? 0.655 -8.639 -18.221 1.00 95.81 88 GLU A O 1
ATOM 669 N N . TYR A 1 89 ? 1.956 -6.816 -18.066 1.00 97.38 89 TYR A N 1
ATOM 670 C CA . TYR A 1 89 ? 1.084 -6.130 -17.109 1.00 97.38 89 TYR A CA 1
ATOM 671 C C . TYR A 1 89 ? -0.242 -5.679 -17.730 1.00 97.38 89 TYR A C 1
ATOM 673 O O . TYR A 1 89 ? -1.264 -5.722 -17.049 1.00 97.38 89 TYR A O 1
ATOM 681 N N . GLU A 1 90 ? -0.279 -5.327 -19.017 1.00 97.75 90 GLU A N 1
ATOM 682 C CA . GLU A 1 90 ? -1.534 -5.080 -19.742 1.00 97.75 90 GLU A CA 1
ATOM 683 C C . GLU A 1 90 ? -2.391 -6.353 -19.823 1.00 97.75 90 GLU A C 1
ATOM 685 O O . GLU A 1 90 ? -3.606 -6.302 -19.621 1.00 97.75 90 GLU A O 1
ATOM 690 N N . LEU A 1 91 ? -1.771 -7.518 -20.041 1.00 97.62 91 LEU A N 1
ATOM 691 C CA . LEU A 1 91 ? -2.476 -8.799 -20.021 1.00 97.62 91 LEU A CA 1
ATOM 692 C C . LEU A 1 91 ? -3.007 -9.140 -18.619 1.00 97.62 91 LEU A C 1
ATOM 694 O O . LEU A 1 91 ? -4.127 -9.645 -18.500 1.00 97.62 91 LEU A O 1
ATOM 698 N N . LEU A 1 92 ? -2.229 -8.881 -17.563 1.00 96.81 92 LEU A N 1
ATOM 699 C CA . LEU A 1 92 ? -2.681 -9.051 -16.176 1.00 96.81 92 LEU A CA 1
ATOM 700 C C . LEU A 1 92 ? -3.850 -8.110 -15.855 1.00 96.81 92 LEU A C 1
ATOM 702 O O . LEU A 1 92 ? -4.871 -8.565 -15.343 1.00 96.81 92 LEU A O 1
ATOM 706 N N . ALA A 1 93 ? -3.748 -6.835 -16.230 1.00 97.44 93 ALA A N 1
ATOM 707 C CA . ALA A 1 93 ? -4.814 -5.849 -16.070 1.00 97.44 93 ALA A CA 1
ATOM 708 C C . ALA A 1 93 ? -6.107 -6.289 -16.771 1.00 97.44 93 ALA A C 1
ATOM 710 O O . ALA A 1 93 ? -7.179 -6.288 -16.165 1.00 97.44 93 ALA A O 1
ATOM 711 N N . HIS A 1 94 ? -5.998 -6.764 -18.015 1.00 97.12 94 HIS A N 1
ATOM 712 C CA . HIS A 1 94 ? -7.133 -7.278 -18.777 1.00 97.12 94 HIS A CA 1
ATOM 713 C C . HIS A 1 94 ? -7.798 -8.479 -18.086 1.00 97.12 94 HIS A C 1
ATOM 715 O O . HIS A 1 94 ? -9.025 -8.553 -18.030 1.00 97.12 94 HIS A O 1
ATOM 721 N N . LYS A 1 95 ? -7.019 -9.417 -17.524 1.00 96.69 95 LYS A N 1
ATOM 722 C CA . LYS A 1 95 ? -7.565 -10.555 -16.754 1.00 96.69 95 LYS A CA 1
ATOM 723 C C . LYS A 1 95 ? -8.334 -10.109 -15.510 1.00 96.69 95 LYS A C 1
ATOM 725 O O . LYS A 1 95 ? -9.301 -10.766 -15.139 1.00 96.69 95 LYS A O 1
ATOM 730 N N . LEU A 1 96 ? -7.914 -9.007 -14.894 1.00 94.94 96 LEU A N 1
ATOM 731 C CA . LEU A 1 96 ? -8.575 -8.400 -13.739 1.00 94.94 96 LEU A CA 1
ATOM 732 C C . LEU A 1 96 ? -9.708 -7.437 -14.134 1.00 94.94 96 LEU A C 1
ATOM 734 O O . LEU A 1 96 ? -10.349 -6.862 -13.258 1.00 94.94 96 LEU A O 1
ATOM 738 N N . GLY A 1 97 ? -9.976 -7.263 -15.433 1.00 95.50 97 GLY A N 1
ATOM 739 C CA . GLY A 1 97 ? -11.033 -6.383 -15.928 1.00 95.50 97 GLY A CA 1
ATOM 740 C C . GLY A 1 97 ? -10.770 -4.902 -15.654 1.00 95.50 97 GLY A C 1
ATOM 741 O O . GLY A 1 97 ? -11.718 -4.156 -15.414 1.00 95.50 97 GLY A O 1
ATOM 742 N N . MET A 1 98 ? -9.505 -4.474 -15.662 1.00 96.50 98 MET A N 1
ATOM 743 C CA . MET A 1 98 ? -9.127 -3.089 -15.382 1.00 96.50 98 MET A CA 1
ATOM 744 C C . MET A 1 98 ? -8.188 -2.499 -16.437 1.00 96.50 98 MET A C 1
ATOM 746 O O . MET A 1 98 ? -7.450 -3.215 -17.112 1.00 96.50 98 MET A O 1
ATOM 750 N N . GLU A 1 99 ? -8.192 -1.172 -16.540 1.00 96.88 99 GLU A N 1
ATOM 751 C CA . GLU A 1 99 ? -7.238 -0.414 -17.350 1.00 96.88 99 GLU A CA 1
ATOM 752 C C . GLU A 1 99 ? -6.063 0.062 -16.492 1.00 96.88 99 GLU A C 1
ATOM 754 O O . GLU A 1 99 ? -6.224 0.388 -15.312 1.00 96.88 99 GLU A O 1
ATOM 759 N N . ILE A 1 100 ? -4.877 0.126 -17.099 1.00 98.19 100 ILE A N 1
ATOM 760 C CA . ILE A 1 100 ? -3.652 0.597 -16.446 1.00 98.19 100 ILE A CA 1
ATOM 761 C C . ILE A 1 100 ? -3.001 1.719 -17.245 1.00 98.19 100 ILE A C 1
ATOM 763 O O . ILE A 1 100 ? -3.123 1.791 -18.467 1.00 98.19 100 ILE A O 1
ATOM 767 N N . ILE A 1 101 ? -2.265 2.582 -16.547 1.00 98.38 101 ILE A N 1
ATOM 768 C CA . ILE A 1 101 ? -1.455 3.640 -17.152 1.00 98.38 101 ILE A CA 1
ATOM 769 C C . ILE A 1 101 ? 0.015 3.255 -17.005 1.00 98.38 101 ILE A C 1
ATOM 771 O O . ILE A 1 101 ? 0.582 3.324 -15.918 1.00 98.38 101 ILE A O 1
ATOM 775 N N . TRP A 1 102 ? 0.642 2.844 -18.103 1.00 97.94 102 TRP A N 1
ATOM 776 C CA . TRP A 1 102 ? 2.050 2.457 -18.113 1.00 97.94 102 TRP A CA 1
ATOM 777 C C . TRP A 1 102 ? 2.970 3.681 -18.209 1.00 97.94 102 TRP A C 1
ATOM 779 O O . TRP A 1 102 ? 2.877 4.457 -19.164 1.00 97.94 102 TRP A O 1
ATOM 789 N N . ILE A 1 103 ? 3.879 3.833 -17.246 1.00 97.69 103 ILE A N 1
ATOM 790 C CA . ILE A 1 103 ? 4.890 4.891 -17.196 1.00 97.69 103 ILE A CA 1
ATOM 791 C C . ILE A 1 103 ? 6.271 4.245 -17.129 1.00 97.69 103 ILE A C 1
ATOM 793 O O . ILE A 1 103 ? 6.566 3.463 -16.226 1.00 97.69 103 ILE A O 1
ATOM 797 N N . THR A 1 104 ? 7.141 4.612 -18.067 1.00 95.06 104 THR A N 1
ATOM 798 C CA . THR A 1 104 ? 8.550 4.212 -18.053 1.00 95.06 104 THR A CA 1
ATOM 799 C C . THR A 1 104 ? 9.443 5.434 -18.025 1.00 95.06 104 THR A C 1
ATOM 801 O O . THR A 1 104 ? 9.243 6.366 -18.801 1.00 95.06 104 THR A O 1
ATOM 804 N N . GLU A 1 105 ? 10.451 5.402 -17.164 1.00 93.50 105 GLU A N 1
ATOM 805 C CA . GLU A 1 105 ? 11.549 6.365 -17.150 1.00 93.50 105 GLU A CA 1
ATOM 806 C C . GLU A 1 105 ? 12.875 5.630 -17.311 1.00 93.50 105 GLU A C 1
ATOM 808 O O . GLU A 1 105 ? 13.020 4.476 -16.914 1.00 93.50 105 GLU A O 1
ATOM 813 N N . THR A 1 106 ? 13.867 6.307 -17.883 1.00 88.94 106 THR A N 1
ATOM 814 C CA . THR A 1 106 ? 15.228 5.770 -17.982 1.00 88.94 106 THR A CA 1
ATOM 815 C C . THR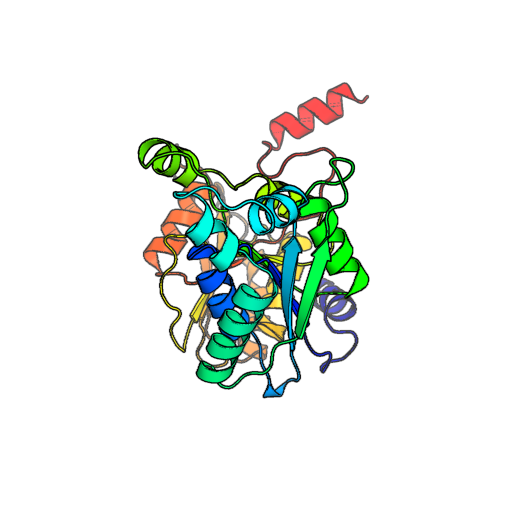 A 1 106 ? 16.134 6.455 -16.970 1.00 88.94 106 THR A C 1
ATOM 817 O O . THR A 1 106 ? 16.201 7.684 -16.896 1.00 88.94 106 THR A O 1
ATOM 820 N N . ARG A 1 107 ? 16.882 5.660 -16.208 1.00 87.50 107 ARG A N 1
ATOM 821 C CA . ARG A 1 107 ? 17.943 6.137 -15.322 1.00 87.50 107 ARG A CA 1
ATOM 822 C C . ARG A 1 107 ? 19.225 6.341 -16.129 1.00 87.50 107 ARG A C 1
ATOM 824 O O . ARG A 1 107 ? 19.943 5.385 -16.423 1.00 87.50 107 ARG A O 1
ATOM 831 N N . LEU A 1 108 ? 19.487 7.588 -16.521 1.00 78.31 108 LEU A N 1
ATOM 832 C CA . LEU A 1 108 ? 20.663 7.983 -17.300 1.00 78.31 108 LEU A CA 1
ATOM 833 C C . LEU A 1 108 ? 21.885 8.178 -16.385 1.00 78.31 108 LEU A C 1
ATOM 835 O O . LEU A 1 108 ? 22.260 9.301 -16.080 1.00 78.31 108 LEU A O 1
ATOM 839 N N . GLY A 1 109 ? 22.515 7.077 -15.972 1.00 74.75 109 GLY A N 1
ATOM 840 C CA . GLY A 1 109 ? 23.732 7.097 -15.153 1.00 74.75 109 GLY A CA 1
ATOM 841 C C . GLY A 1 109 ? 23.507 6.677 -13.699 1.00 74.75 109 GLY A C 1
ATOM 842 O O . GLY A 1 109 ? 22.589 5.909 -13.397 1.00 74.75 109 GLY A O 1
ATOM 843 N N . GLU A 1 110 ? 24.403 7.136 -12.825 1.00 76.69 110 GLU A N 1
ATOM 844 C CA . GLU A 1 110 ? 24.434 6.842 -11.380 1.00 76.69 110 GLU A CA 1
ATOM 845 C C . GLU A 1 110 ? 24.082 8.069 -10.521 1.00 76.69 110 GLU A C 1
ATOM 847 O O . GLU A 1 110 ? 24.241 8.038 -9.307 1.00 76.69 110 GLU A O 1
ATOM 852 N N . ASP A 1 111 ? 23.626 9.160 -11.142 1.00 78.56 111 ASP A N 1
ATOM 853 C CA . ASP A 1 111 ? 23.317 10.420 -10.459 1.00 78.56 111 ASP A CA 1
ATOM 854 C C . ASP A 1 111 ? 22.099 10.319 -9.538 1.00 78.56 111 ASP A C 1
ATOM 856 O O . ASP A 1 111 ? 22.024 11.055 -8.557 1.00 78.56 111 ASP A O 1
ATOM 860 N N . LYS A 1 112 ? 21.164 9.417 -9.858 1.00 85.69 112 LYS A N 1
ATOM 861 C CA . LYS A 1 112 ? 19.990 9.134 -9.034 1.00 85.69 112 LYS A CA 1
ATOM 862 C C . LYS A 1 112 ? 19.780 7.646 -8.831 1.00 85.69 112 LYS A C 1
ATOM 864 O O . LYS A 1 112 ? 19.950 6.853 -9.760 1.00 85.69 112 LYS A O 1
ATOM 869 N N . SER A 1 113 ? 19.353 7.268 -7.635 1.00 89.88 113 SER A N 1
ATOM 870 C CA . SER A 1 113 ? 18.908 5.915 -7.312 1.00 89.88 113 SER A CA 1
ATOM 871 C C . SER A 1 113 ? 17.575 5.589 -8.019 1.00 89.88 113 SER A C 1
ATOM 873 O O . SER A 1 113 ? 16.884 6.456 -8.562 1.00 89.88 113 SER A O 1
ATOM 875 N N . ILE A 1 114 ? 17.197 4.304 -8.052 1.00 90.62 114 ILE A N 1
ATOM 876 C CA . ILE A 1 114 ? 15.875 3.896 -8.572 1.00 90.62 114 ILE A CA 1
ATOM 877 C C . ILE A 1 114 ? 14.758 4.462 -7.684 1.00 90.62 114 ILE A C 1
ATOM 879 O O . ILE A 1 114 ? 13.746 4.928 -8.201 1.00 90.62 114 ILE A O 1
ATOM 883 N N . SER A 1 115 ? 14.955 4.456 -6.365 1.00 92.31 115 SER A N 1
ATOM 884 C CA . SER A 1 115 ? 14.025 5.015 -5.381 1.00 92.31 115 SER A CA 1
ATOM 885 C C . SER A 1 115 ? 13.832 6.515 -5.561 1.00 92.31 115 SER A C 1
ATOM 887 O O . SER A 1 115 ? 12.688 6.955 -5.586 1.00 92.31 115 SER A O 1
ATOM 889 N N . GLU A 1 116 ? 14.895 7.293 -5.779 1.00 92.88 116 GLU A N 1
ATOM 890 C CA . GLU A 1 116 ? 14.790 8.732 -6.066 1.00 92.88 116 GLU A CA 1
ATOM 891 C C . GLU A 1 116 ? 13.954 8.986 -7.323 1.00 92.88 116 GLU A C 1
ATOM 893 O O . GLU A 1 116 ? 13.039 9.808 -7.307 1.00 92.88 116 GLU A O 1
ATOM 898 N N . LYS A 1 117 ? 14.195 8.227 -8.400 1.00 94.19 117 LYS A N 1
ATOM 899 C CA . LYS A 1 117 ? 13.391 8.318 -9.629 1.00 94.19 117 LYS A CA 1
ATOM 900 C C . LYS A 1 117 ? 11.926 7.946 -9.407 1.00 94.19 117 LYS A C 1
ATOM 902 O O . LYS A 1 117 ? 11.047 8.601 -9.964 1.00 94.19 117 LYS A O 1
ATOM 907 N N . LEU A 1 118 ? 11.648 6.918 -8.607 1.00 94.94 118 LEU A N 1
ATOM 908 C CA . LEU A 1 118 ? 10.278 6.546 -8.248 1.00 94.94 118 LEU A CA 1
ATOM 909 C C . LEU A 1 118 ? 9.599 7.634 -7.409 1.00 94.94 118 LEU A C 1
ATOM 911 O O . LEU A 1 118 ? 8.457 7.979 -7.695 1.00 94.94 118 LEU A O 1
ATOM 915 N N . CYS A 1 119 ? 10.293 8.224 -6.435 1.00 93.75 119 CYS A N 1
ATOM 916 C CA . CYS A 1 119 ? 9.771 9.336 -5.641 1.00 93.75 119 CYS A CA 1
ATOM 917 C C . CYS A 1 119 ? 9.469 10.564 -6.518 1.00 93.75 119 CYS A C 1
ATOM 919 O O . CYS A 1 119 ? 8.387 11.137 -6.408 1.00 93.75 119 CYS A O 1
ATOM 921 N N . GLU A 1 120 ? 10.351 10.909 -7.464 1.00 94.44 120 GLU A N 1
ATOM 922 C CA . GLU A 1 120 ? 10.098 11.970 -8.454 1.00 94.44 120 GLU A CA 1
ATOM 923 C C . GLU A 1 120 ? 8.858 11.680 -9.309 1.00 94.44 120 GLU A C 1
ATOM 925 O O . GLU A 1 120 ? 8.062 12.578 -9.593 1.00 94.44 120 GLU A O 1
ATOM 930 N N . LEU A 1 121 ? 8.672 10.422 -9.725 1.00 95.56 121 LEU A N 1
ATOM 931 C CA . LEU A 1 121 ? 7.482 9.997 -10.459 1.00 95.56 121 LEU A CA 1
ATOM 932 C C . LEU A 1 121 ? 6.214 10.142 -9.624 1.00 95.56 121 LEU A C 1
ATOM 934 O O . LEU A 1 121 ? 5.232 10.692 -10.119 1.00 95.56 121 LEU A O 1
ATOM 938 N N . VAL A 1 122 ? 6.241 9.668 -8.381 1.00 93.75 122 VAL A N 1
ATOM 939 C CA . VAL A 1 122 ? 5.130 9.765 -7.429 1.00 93.75 122 VAL A CA 1
ATOM 940 C C . VAL A 1 122 ? 4.707 11.217 -7.239 1.00 93.75 122 VAL A C 1
ATOM 942 O O . VAL A 1 122 ? 3.521 11.522 -7.348 1.00 93.75 122 VAL A O 1
ATOM 945 N N . GLU A 1 123 ? 5.660 12.122 -7.022 1.00 93.00 123 GLU A N 1
ATOM 946 C CA . GLU A 1 123 ? 5.388 13.551 -6.850 1.00 93.00 123 GLU A CA 1
ATOM 947 C C . GLU A 1 123 ? 4.829 14.187 -8.121 1.00 93.00 123 GLU A C 1
ATOM 949 O O . GLU A 1 123 ? 3.806 14.874 -8.083 1.00 93.00 123 GLU A O 1
ATOM 954 N N . ARG A 1 124 ? 5.471 13.928 -9.266 1.00 95.31 124 ARG A N 1
ATOM 955 C CA . ARG A 1 124 ? 5.064 14.484 -10.561 1.00 95.31 124 ARG A CA 1
ATOM 956 C C . ARG A 1 124 ? 3.661 14.038 -10.961 1.00 95.31 124 ARG A C 1
ATOM 958 O O . ARG A 1 124 ? 2.904 14.831 -11.517 1.00 95.31 124 ARG A O 1
ATOM 965 N N . LEU A 1 125 ? 3.334 12.774 -10.711 1.00 95.25 125 LEU A N 1
ATOM 966 C CA . LEU A 1 125 ? 2.028 12.188 -11.005 1.00 95.25 125 LEU A CA 1
ATOM 967 C C . LEU A 1 125 ? 1.008 12.427 -9.881 1.00 95.25 125 LEU A C 1
ATOM 969 O O . LEU A 1 125 ? -0.163 12.105 -10.064 1.00 95.25 125 LEU A O 1
ATOM 973 N N . GLN A 1 126 ? 1.438 13.007 -8.755 1.00 94.50 126 GLN A N 1
ATOM 974 C CA . GLN A 1 126 ? 0.633 13.238 -7.554 1.00 94.50 126 GLN A CA 1
ATOM 975 C C . GLN A 1 126 ? -0.071 11.967 -7.064 1.00 94.50 126 GLN A C 1
ATOM 977 O O . GLN A 1 126 ? -1.268 11.984 -6.770 1.00 94.50 126 GLN A O 1
ATOM 982 N N . LEU A 1 127 ? 0.666 10.854 -7.017 1.00 94.62 127 LEU A N 1
ATOM 983 C CA . LEU A 1 127 ? 0.117 9.574 -6.577 1.00 94.62 127 LEU A CA 1
ATOM 984 C C . LEU A 1 127 ? -0.207 9.630 -5.082 1.00 94.62 127 LEU A C 1
ATOM 986 O O . LEU A 1 127 ? 0.599 10.107 -4.284 1.00 94.62 127 LEU A O 1
ATOM 990 N N . ASP A 1 128 ? -1.382 9.129 -4.701 1.00 93.56 128 ASP A N 1
ATOM 991 C CA . ASP A 1 128 ? -1.789 9.061 -3.295 1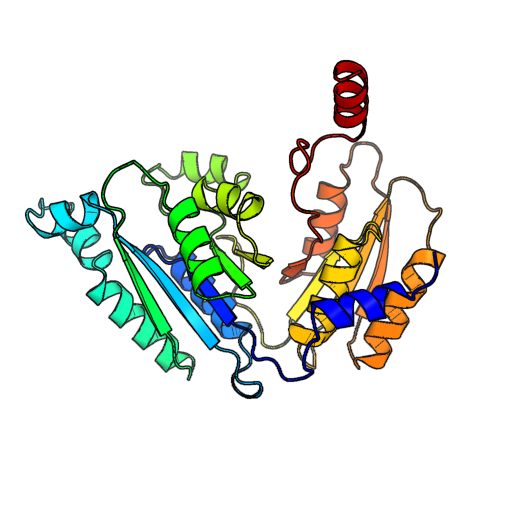.00 93.56 128 ASP A CA 1
ATOM 992 C C . ASP A 1 128 ? -1.135 7.844 -2.607 1.00 93.56 128 ASP A C 1
ATOM 994 O O . ASP A 1 128 ? -0.773 7.910 -1.427 1.00 93.56 128 ASP A O 1
ATOM 998 N N . PHE A 1 129 ? -0.932 6.757 -3.366 1.00 96.19 129 PHE A N 1
ATOM 999 C CA . PHE A 1 129 ? -0.282 5.533 -2.902 1.00 96.19 129 PHE A CA 1
ATOM 1000 C C . PHE A 1 129 ? 0.832 5.067 -3.836 1.00 96.19 129 PHE A C 1
ATOM 1002 O O . PHE A 1 129 ? 0.649 5.022 -5.053 1.00 96.19 129 PHE A O 1
ATOM 1009 N N . MET A 1 130 ? 1.939 4.610 -3.254 1.00 96.88 130 MET A N 1
ATOM 1010 C CA . MET A 1 130 ? 2.986 3.863 -3.946 1.00 96.88 130 MET A CA 1
ATOM 1011 C C . MET A 1 130 ? 3.070 2.435 -3.392 1.00 96.88 130 MET A C 1
ATOM 1013 O O . MET A 1 130 ? 3.230 2.230 -2.192 1.00 96.88 130 MET A O 1
ATOM 1017 N N . VAL A 1 131 ? 2.976 1.442 -4.272 1.00 97.56 131 VAL A N 1
ATOM 1018 C CA . VAL A 1 131 ? 2.997 0.012 -3.955 1.00 97.56 131 VAL A CA 1
ATOM 1019 C C . VAL A 1 131 ? 4.318 -0.588 -4.416 1.00 97.56 131 VAL A C 1
ATOM 1021 O O . VAL A 1 131 ? 4.658 -0.507 -5.598 1.00 97.56 131 VAL A O 1
ATOM 1024 N N . LEU A 1 132 ? 5.060 -1.188 -3.486 1.00 96.19 132 LEU A N 1
ATOM 1025 C CA . LEU A 1 132 ? 6.377 -1.775 -3.736 1.00 96.19 132 LEU A CA 1
ATOM 1026 C C . LEU A 1 132 ? 6.521 -3.127 -3.041 1.00 96.19 132 LEU A C 1
ATOM 1028 O O . LEU A 1 132 ? 5.951 -3.379 -1.974 1.00 96.19 132 LEU A O 1
ATOM 1032 N N . GLY A 1 133 ? 7.354 -3.987 -3.622 1.00 93.56 133 GLY A N 1
ATOM 1033 C CA . GLY A 1 133 ? 7.786 -5.215 -2.968 1.00 93.56 133 GLY A CA 1
ATOM 1034 C C . GLY A 1 133 ? 8.666 -4.885 -1.769 1.00 93.56 133 GLY A C 1
ATOM 1035 O O . GLY A 1 133 ? 9.440 -3.933 -1.804 1.00 93.56 133 GLY A O 1
ATOM 1036 N N . ALA A 1 134 ? 8.589 -5.672 -0.698 1.00 87.62 134 ALA A N 1
ATOM 1037 C CA . ALA A 1 134 ? 9.472 -5.522 0.459 1.00 87.62 134 ALA A CA 1
ATOM 1038 C C . ALA A 1 134 ? 10.957 -5.637 0.077 1.00 87.62 134 ALA A C 1
ATOM 1040 O O . ALA A 1 134 ? 11.798 -5.040 0.737 1.00 87.62 134 ALA A O 1
ATOM 1041 N N . TYR A 1 135 ? 11.265 -6.357 -1.000 1.00 82.88 135 TYR A N 1
ATOM 1042 C CA . TYR A 1 135 ? 12.578 -6.453 -1.630 1.00 82.88 135 TYR A CA 1
ATOM 1043 C C . TYR A 1 135 ? 12.414 -6.637 -3.149 1.00 82.88 135 TYR A C 1
ATOM 1045 O O . TYR A 1 135 ? 11.323 -6.963 -3.607 1.00 82.88 135 TYR A O 1
ATOM 1053 N N . GLY A 1 136 ? 13.474 -6.408 -3.926 1.00 69.62 136 GLY A N 1
ATOM 1054 C CA . GLY A 1 136 ? 13.482 -6.616 -5.383 1.00 69.62 136 GLY A CA 1
ATOM 1055 C C . GLY A 1 136 ? 14.149 -7.932 -5.792 1.00 69.62 136 GLY A C 1
ATOM 1056 O O . GLY A 1 136 ? 14.485 -8.759 -4.939 1.00 69.62 136 GLY A O 1
ATOM 1057 N N . THR A 1 137 ? 14.393 -8.122 -7.091 1.00 65.44 137 THR A N 1
ATOM 1058 C CA . THR A 1 137 ? 15.271 -9.202 -7.569 1.00 65.44 137 THR A CA 1
ATOM 1059 C C . THR A 1 137 ? 16.679 -9.033 -6.997 1.00 65.44 137 THR A C 1
ATOM 1061 O O . THR A 1 137 ? 17.436 -8.171 -7.438 1.00 65.44 137 THR A O 1
ATOM 1064 N N . THR A 1 138 ? 17.059 -9.856 -6.022 1.00 58.62 138 THR A N 1
ATOM 1065 C CA . THR A 1 138 ? 18.470 -10.063 -5.699 1.00 58.62 138 THR A CA 1
ATOM 1066 C C . THR A 1 138 ? 18.946 -11.318 -6.424 1.00 58.62 138 THR A C 1
ATOM 1068 O O . THR A 1 138 ? 18.346 -12.388 -6.298 1.00 58.62 138 THR A O 1
ATOM 1071 N N . ASP A 1 139 ? 20.044 -11.192 -7.174 1.00 54.94 139 ASP A N 1
ATOM 1072 C CA . ASP A 1 139 ? 20.788 -12.324 -7.760 1.00 54.94 139 ASP A CA 1
ATOM 1073 C C . ASP A 1 139 ? 21.433 -13.217 -6.677 1.00 54.94 139 ASP A C 1
ATOM 1075 O O . ASP A 1 139 ? 22.101 -14.211 -6.959 1.00 54.94 139 ASP A O 1
ATOM 1079 N N . GLU A 1 140 ? 21.250 -12.855 -5.409 1.00 52.47 140 GLU A N 1
ATOM 1080 C CA . GLU A 1 140 ? 21.845 -13.510 -4.262 1.00 52.47 140 GLU A CA 1
ATOM 1081 C C . GLU A 1 140 ? 21.059 -14.787 -3.916 1.00 52.47 140 GLU A C 1
ATOM 1083 O O . GLU A 1 140 ? 19.825 -14.808 -3.868 1.00 52.47 140 GLU A O 1
ATOM 1088 N N . GLY A 1 141 ? 21.794 -15.887 -3.716 1.00 55.69 141 GLY A N 1
ATOM 1089 C CA . GLY A 1 141 ? 21.246 -17.233 -3.530 1.00 55.69 141 GLY A CA 1
ATOM 1090 C C . GLY A 1 141 ? 20.270 -17.384 -2.352 1.00 55.69 141 GLY A C 1
ATOM 1091 O O . GLY A 1 141 ? 20.079 -16.487 -1.532 1.00 55.69 141 GLY A O 1
ATOM 1092 N N . LEU A 1 142 ? 19.655 -18.569 -2.251 1.00 56.19 142 LEU A N 1
ATOM 1093 C CA . LEU A 1 142 ? 18.635 -18.921 -1.245 1.00 56.19 142 LEU A CA 1
ATOM 1094 C C . LEU A 1 142 ? 19.005 -18.538 0.202 1.00 56.19 142 LEU A C 1
ATOM 1096 O O . LEU A 1 142 ? 18.130 -18.112 0.951 1.00 56.19 142 LEU A O 1
ATOM 1100 N N . GLU A 1 143 ? 20.281 -18.631 0.582 1.00 57.41 143 GLU A N 1
ATOM 1101 C CA . GLU A 1 143 ? 20.763 -18.278 1.927 1.00 57.41 143 GLU A CA 1
ATOM 1102 C C . GLU A 1 143 ? 20.642 -16.774 2.227 1.00 57.41 143 GLU A C 1
ATOM 1104 O O . GLU A 1 143 ? 20.237 -16.382 3.322 1.00 57.41 143 GLU A O 1
ATOM 1109 N N . MET A 1 144 ? 20.896 -15.911 1.239 1.00 58.94 144 MET A N 1
ATOM 1110 C CA . MET A 1 144 ? 20.739 -14.466 1.409 1.00 58.94 144 MET A CA 1
ATOM 1111 C C . MET A 1 144 ? 19.262 -14.067 1.456 1.00 58.94 144 MET A C 1
ATOM 1113 O O . MET A 1 144 ? 18.889 -13.139 2.170 1.00 58.94 144 MET A O 1
ATOM 1117 N N . ARG A 1 145 ? 18.383 -14.819 0.778 1.00 58.44 145 ARG A N 1
ATOM 1118 C CA . ARG A 1 145 ? 16.930 -14.617 0.884 1.00 58.44 145 ARG A CA 1
ATOM 1119 C C . ARG A 1 145 ? 16.418 -14.861 2.298 1.00 58.44 145 ARG A C 1
ATOM 1121 O O . ARG A 1 145 ? 15.515 -14.146 2.716 1.00 58.44 145 ARG A O 1
ATOM 1128 N N . GLU A 1 146 ? 16.980 -15.814 3.047 1.00 59.31 146 GLU A N 1
ATOM 1129 C CA . GLU A 1 146 ? 16.631 -15.996 4.463 1.00 59.31 146 GLU A CA 1
ATOM 1130 C C . GLU A 1 146 ? 17.114 -14.843 5.340 1.00 59.31 146 GLU A C 1
ATOM 1132 O O . GLU A 1 146 ? 16.358 -14.379 6.192 1.00 59.31 146 GLU A O 1
ATOM 1137 N N . PHE A 1 147 ? 18.319 -14.328 5.093 1.00 57.56 147 PHE A N 1
ATOM 1138 C CA . PHE A 1 147 ? 18.829 -13.147 5.792 1.00 57.56 147 PHE A CA 1
ATOM 1139 C C . PHE A 1 147 ? 18.001 -11.884 5.490 1.00 57.56 147 PHE A C 1
ATOM 1141 O O . PHE A 1 147 ? 17.754 -11.063 6.377 1.00 57.56 147 PHE A O 1
ATOM 1148 N N . LEU A 1 148 ? 17.513 -11.751 4.253 1.00 56.56 148 LEU A N 1
ATOM 1149 C CA . LEU A 1 148 ? 16.671 -10.645 3.796 1.00 56.56 148 LEU A CA 1
ATOM 1150 C C . LEU A 1 148 ? 15.193 -10.782 4.194 1.00 56.56 148 LEU A C 1
ATOM 1152 O O . LEU A 1 148 ? 14.468 -9.796 4.092 1.00 56.56 148 LEU A O 1
ATOM 1156 N N . LYS A 1 149 ? 14.729 -11.931 4.721 1.00 58.19 149 LYS A N 1
ATOM 1157 C CA . LYS A 1 149 ? 13.336 -12.081 5.214 1.00 58.19 149 LYS A CA 1
ATOM 1158 C C . LYS A 1 149 ? 12.953 -10.998 6.232 1.00 58.19 149 LYS A C 1
ATOM 1160 O O . LYS A 1 149 ? 11.779 -10.652 6.329 1.00 58.19 149 LYS A O 1
ATOM 1165 N N . ASN A 1 150 ? 13.938 -10.458 6.953 1.00 58.19 150 ASN A N 1
ATOM 1166 C CA . ASN A 1 150 ? 13.741 -9.461 8.005 1.00 58.19 150 ASN A CA 1
ATOM 1167 C C . ASN A 1 150 ? 14.203 -8.045 7.617 1.00 58.19 150 ASN A C 1
ATOM 1169 O O . ASN A 1 150 ? 14.286 -7.184 8.491 1.00 58.19 150 ASN A O 1
ATOM 1173 N N . LYS A 1 151 ? 14.542 -7.786 6.346 1.00 71.44 151 LYS A N 1
ATOM 1174 C CA . LYS A 1 151 ? 15.025 -6.472 5.895 1.00 71.44 151 LYS A CA 1
ATOM 1175 C C . LYS A 1 151 ? 14.291 -6.011 4.644 1.00 71.44 151 LYS A C 1
ATOM 1177 O O . LYS A 1 151 ? 14.036 -6.796 3.737 1.00 71.44 151 LYS A O 1
ATOM 1182 N N . PHE A 1 152 ? 13.989 -4.719 4.592 1.00 76.81 152 PHE A N 1
ATOM 1183 C CA . PHE A 1 152 ? 13.550 -4.090 3.355 1.00 76.81 152 PHE A CA 1
ATOM 1184 C C . PHE A 1 152 ? 14.720 -4.012 2.364 1.00 76.81 152 PHE A C 1
ATOM 1186 O O . PHE A 1 152 ? 15.867 -3.794 2.761 1.00 76.81 152 PHE A O 1
ATOM 1193 N N . GLY A 1 153 ? 14.431 -4.193 1.076 1.00 79.25 153 GLY A N 1
ATOM 1194 C CA . GLY A 1 153 ? 15.367 -3.875 0.003 1.00 79.25 153 GLY A CA 1
ATOM 1195 C C . GLY A 1 153 ? 15.659 -2.374 -0.033 1.00 79.25 153 GLY A C 1
ATOM 1196 O O . GLY A 1 153 ? 14.850 -1.574 0.432 1.00 79.25 153 GLY A O 1
ATOM 1197 N N . ALA A 1 154 ? 16.804 -1.988 -0.602 1.00 83.69 154 ALA A N 1
ATOM 1198 C CA . ALA A 1 154 ? 17.268 -0.598 -0.587 1.00 83.69 154 ALA A CA 1
ATOM 1199 C C . ALA A 1 154 ? 16.239 0.387 -1.169 1.00 83.69 154 ALA A C 1
ATOM 1201 O O . ALA A 1 154 ? 15.935 1.390 -0.534 1.00 83.69 154 ALA A O 1
ATOM 1202 N N . VAL A 1 155 ? 15.646 0.052 -2.324 1.00 85.06 155 VAL A N 1
ATOM 1203 C CA . VAL A 1 155 ? 14.610 0.879 -2.968 1.00 85.06 155 VAL A CA 1
ATOM 1204 C C . VAL A 1 155 ? 13.423 1.085 -2.029 1.00 85.06 155 VAL A C 1
ATOM 1206 O O . VAL A 1 155 ? 12.988 2.206 -1.809 1.00 85.06 155 VAL A O 1
ATOM 1209 N N . SER A 1 156 ? 12.931 0.004 -1.436 1.00 85.12 156 SER A N 1
ATOM 1210 C CA . SER A 1 156 ? 11.772 -0.001 -0.549 1.00 85.12 156 SER A CA 1
ATOM 1211 C C . SER A 1 156 ? 12.001 0.785 0.740 1.00 85.12 156 SER A C 1
ATOM 1213 O O . SER A 1 156 ? 11.137 1.558 1.146 1.00 85.12 156 SER A O 1
ATOM 1215 N N . ASP A 1 157 ? 13.162 0.598 1.374 1.00 85.75 157 ASP A N 1
ATOM 1216 C CA . ASP A 1 157 ? 13.548 1.330 2.583 1.00 85.75 157 ASP A CA 1
ATOM 1217 C C . ASP A 1 157 ? 13.683 2.825 2.287 1.00 85.75 157 ASP A C 1
ATOM 1219 O O . ASP A 1 157 ? 13.086 3.634 2.984 1.00 85.75 157 ASP A O 1
ATOM 1223 N N . GLU A 1 158 ? 14.398 3.208 1.229 1.00 85.81 158 GLU A N 1
ATOM 1224 C CA . GLU A 1 158 ? 14.592 4.614 0.860 1.00 85.81 158 GLU A CA 1
ATOM 1225 C C . GLU A 1 158 ? 13.272 5.292 0.476 1.00 85.81 158 GLU A C 1
ATOM 1227 O O . GLU A 1 158 ? 12.967 6.383 0.963 1.00 85.81 158 GLU A O 1
ATOM 1232 N N . SER A 1 159 ? 12.437 4.613 -0.313 1.00 87.12 159 SER A N 1
ATOM 1233 C CA . SER A 1 159 ? 11.100 5.083 -0.667 1.00 87.12 159 SER A CA 1
ATOM 1234 C C . SER A 1 159 ? 10.203 5.279 0.556 1.00 87.12 159 SER A C 1
ATOM 1236 O O . SER A 1 159 ? 9.484 6.273 0.608 1.00 87.12 159 SER A O 1
ATOM 1238 N N . LEU A 1 160 ? 10.274 4.402 1.565 1.00 86.94 160 LEU A N 1
ATOM 1239 C CA . LEU A 1 160 ? 9.526 4.564 2.818 1.00 86.94 160 LEU A CA 1
ATOM 1240 C C . LEU A 1 160 ? 9.898 5.856 3.561 1.00 86.94 160 LEU A C 1
ATOM 1242 O O . LEU A 1 160 ? 9.065 6.408 4.277 1.00 86.94 160 LEU A O 1
ATOM 1246 N N . ARG A 1 161 ? 11.133 6.345 3.395 1.00 84.50 161 ARG A N 1
ATOM 1247 C CA . ARG A 1 161 ? 11.603 7.582 4.041 1.00 84.50 161 ARG A CA 1
ATOM 1248 C C . ARG A 1 161 ? 11.326 8.829 3.224 1.00 84.50 161 ARG A C 1
ATOM 1250 O O . ARG A 1 161 ? 11.067 9.876 3.809 1.00 84.50 161 ARG A O 1
ATOM 1257 N N . ALA A 1 162 ? 11.457 8.722 1.906 1.00 87.12 162 ALA A N 1
ATOM 1258 C CA . ALA A 1 162 ? 11.525 9.875 1.019 1.00 87.12 162 ALA A CA 1
ATOM 1259 C C . ALA A 1 162 ? 10.217 10.169 0.276 1.00 87.12 162 ALA A C 1
ATOM 1261 O O . ALA A 1 162 ? 10.019 11.302 -0.154 1.00 87.12 162 ALA A O 1
ATOM 1262 N N . ALA A 1 163 ? 9.334 9.184 0.082 1.00 86.88 163 ALA A N 1
ATOM 1263 C CA . ALA A 1 163 ? 8.154 9.408 -0.740 1.00 86.88 163 ALA A CA 1
ATOM 1264 C C . ALA A 1 163 ? 7.128 10.301 -0.033 1.00 86.88 163 ALA A C 1
ATOM 1266 O O . ALA A 1 163 ? 6.738 10.062 1.107 1.00 86.88 163 ALA A O 1
ATOM 1267 N N . ASN A 1 164 ? 6.591 11.262 -0.780 1.00 86.50 164 ASN A N 1
ATOM 1268 C CA . ASN A 1 164 ? 5.514 12.149 -0.334 1.00 86.50 164 ASN A CA 1
ATOM 1269 C C . ASN A 1 164 ? 4.103 11.529 -0.462 1.00 86.50 164 ASN A C 1
ATOM 1271 O O . ASN A 1 164 ? 3.099 12.237 -0.397 1.00 86.50 164 ASN A O 1
ATOM 1275 N N . SER A 1 165 ? 4.021 10.208 -0.640 1.00 90.50 165 SER A N 1
ATOM 1276 C CA . SER A 1 165 ? 2.778 9.432 -0.767 1.00 90.50 165 SER A CA 1
ATOM 1277 C C . SER A 1 165 ? 2.697 8.355 0.312 1.00 90.50 165 SER A C 1
ATOM 1279 O O . SER A 1 165 ? 3.716 7.999 0.903 1.00 90.50 165 SER A O 1
ATOM 1281 N N . SER A 1 166 ? 1.516 7.773 0.530 1.00 93.25 166 SER A N 1
ATOM 1282 C CA . SER A 1 166 ? 1.402 6.599 1.404 1.00 93.25 166 SER A CA 1
ATOM 1283 C C . SER A 1 166 ? 2.047 5.378 0.743 1.00 93.25 166 SER A C 1
ATOM 1285 O O . SER A 1 166 ? 1.780 5.097 -0.424 1.00 93.25 166 SER A O 1
ATOM 1287 N N . LEU A 1 167 ? 2.867 4.618 1.472 1.00 94.56 167 LEU A N 1
ATOM 1288 C CA . LEU A 1 167 ? 3.449 3.379 0.949 1.00 94.56 167 LEU A CA 1
ATOM 1289 C C . LEU A 1 167 ? 2.629 2.144 1.313 1.00 94.56 167 LEU A C 1
ATOM 1291 O O . LEU A 1 167 ? 2.182 1.983 2.447 1.00 94.56 167 LEU A O 1
ATOM 1295 N N . ILE A 1 168 ? 2.529 1.224 0.357 1.00 96.31 168 ILE A N 1
ATOM 1296 C CA . ILE A 1 168 ? 2.012 -0.130 0.547 1.00 96.31 168 ILE A CA 1
ATOM 1297 C C . ILE A 1 168 ? 3.145 -1.109 0.251 1.00 96.31 168 ILE A C 1
ATOM 1299 O O . ILE A 1 168 ? 3.592 -1.248 -0.886 1.00 96.31 168 ILE A O 1
ATOM 1303 N N . MET A 1 169 ? 3.602 -1.795 1.295 1.00 95.06 169 MET A N 1
ATOM 1304 C CA . MET A 1 169 ? 4.718 -2.734 1.222 1.00 95.06 169 MET A CA 1
ATOM 1305 C C . MET A 1 169 ? 4.214 -4.173 1.147 1.00 95.06 169 MET A C 1
ATOM 1307 O O . MET A 1 169 ? 3.613 -4.676 2.098 1.00 95.06 169 MET A O 1
ATOM 1311 N N . VAL A 1 170 ? 4.496 -4.861 0.041 1.00 94.88 170 VAL A N 1
ATOM 1312 C CA . VAL A 1 170 ? 4.034 -6.237 -0.191 1.00 94.88 170 VAL A CA 1
ATOM 1313 C C . VAL A 1 170 ? 5.147 -7.232 0.112 1.00 94.88 170 VAL A C 1
ATOM 1315 O O . VAL A 1 170 ? 6.248 -7.152 -0.430 1.00 94.88 170 VAL A O 1
ATOM 1318 N N . LYS A 1 171 ? 4.870 -8.206 0.983 1.00 90.69 171 LYS A N 1
ATOM 1319 C CA . LYS A 1 171 ? 5.835 -9.253 1.336 1.00 90.69 171 LYS A CA 1
ATOM 1320 C C . LYS A 1 171 ? 5.757 -10.395 0.327 1.00 90.69 171 LYS A C 1
ATOM 1322 O O . LYS A 1 171 ? 4.685 -10.774 -0.153 1.00 90.69 171 LYS A O 1
ATOM 1327 N N . SER A 1 172 ? 6.885 -11.050 0.084 1.00 84.94 172 SER A N 1
ATOM 1328 C CA . SER A 1 172 ? 6.895 -12.297 -0.692 1.00 84.94 172 SER A CA 1
ATOM 1329 C C . SER A 1 172 ? 6.051 -13.397 -0.054 1.00 84.94 172 SER A C 1
ATOM 1331 O O . SER A 1 172 ? 5.446 -14.183 -0.773 1.00 84.94 172 SER A O 1
ATOM 1333 N N . THR A 1 173 ? 5.924 -13.389 1.274 1.00 83.31 173 THR A N 1
ATOM 1334 C CA . THR A 1 173 ? 5.089 -14.319 2.043 1.00 83.31 173 THR A CA 1
ATOM 1335 C C . THR A 1 173 ? 3.627 -13.893 2.166 1.00 83.31 173 THR A C 1
ATOM 1337 O O . THR A 1 173 ? 2.874 -14.579 2.847 1.00 83.31 173 THR A O 1
ATOM 1340 N N . SER A 1 174 ? 3.212 -12.760 1.582 1.00 84.62 174 SER A N 1
ATOM 1341 C CA . SER A 1 174 ? 1.783 -12.416 1.518 1.00 84.62 174 SER A CA 1
ATOM 1342 C C . SER A 1 174 ? 1.007 -13.528 0.788 1.00 84.62 174 SER A C 1
ATOM 1344 O O . SER A 1 174 ? 1.586 -14.292 0.018 1.00 84.62 174 SER A O 1
ATOM 1346 N N . TYR A 1 175 ? -0.282 -13.661 1.025 1.00 84.06 175 TYR A N 1
ATOM 1347 C CA . TYR A 1 175 ? -1.128 -14.620 0.315 1.00 84.06 175 TYR A CA 1
ATOM 1348 C C . TYR A 1 175 ? -2.037 -13.873 -0.663 1.00 84.06 175 TYR A C 1
ATOM 1350 O O . TYR A 1 175 ? -2.034 -12.638 -0.692 1.00 84.06 175 TYR A O 1
ATOM 1358 N N . ASP A 1 176 ? -2.749 -14.623 -1.498 1.00 85.62 176 ASP A N 1
ATOM 1359 C CA . ASP A 1 176 ? -3.739 -14.056 -2.408 1.00 85.62 176 ASP A CA 1
ATOM 1360 C C . ASP A 1 176 ? -4.881 -13.455 -1.589 1.00 85.62 176 ASP A C 1
ATOM 1362 O O . ASP A 1 176 ? -5.392 -14.084 -0.664 1.00 85.62 176 ASP A O 1
ATOM 1366 N N . LEU A 1 177 ? -5.262 -12.222 -1.912 1.00 87.06 177 LEU A N 1
ATOM 1367 C CA . LEU A 1 177 ? -6.266 -11.497 -1.142 1.00 87.06 177 LEU A CA 1
ATOM 1368 C C . LEU A 1 177 ? -7.671 -12.002 -1.472 1.00 87.06 177 LEU A C 1
ATOM 1370 O O . LEU A 1 177 ? -8.065 -12.062 -2.640 1.00 87.06 177 LEU A O 1
ATOM 1374 N N . GLU A 1 178 ? -8.454 -12.285 -0.435 1.00 84.81 178 GLU A N 1
ATOM 1375 C CA . GLU A 1 178 ? -9.874 -12.597 -0.579 1.00 84.81 178 GLU A CA 1
ATOM 1376 C C . GLU A 1 178 ? -10.720 -11.334 -0.840 1.00 84.81 178 GLU A C 1
ATOM 1378 O O . GLU A 1 178 ? -10.252 -10.187 -0.787 1.00 84.81 178 GLU A O 1
ATOM 1383 N N . SER A 1 179 ? -12.007 -11.537 -1.146 1.00 81.81 179 SER A N 1
ATOM 1384 C CA . SER A 1 179 ? -12.954 -10.443 -1.395 1.00 81.81 179 SER A CA 1
ATOM 1385 C C . SER A 1 179 ? -13.265 -9.610 -0.152 1.00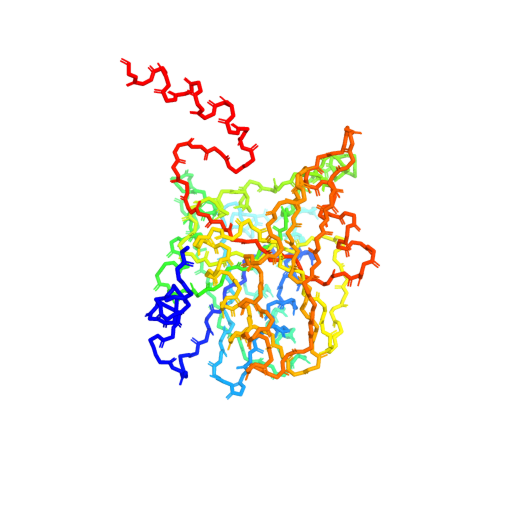 81.81 179 SER A C 1
ATOM 1387 O O . SER A 1 179 ? -13.627 -8.444 -0.294 1.00 81.81 179 SER A O 1
ATOM 1389 N N . CYS A 1 180 ? -13.154 -10.202 1.040 1.00 89.00 180 CYS A N 1
ATOM 1390 C CA . CYS A 1 180 ? -13.354 -9.525 2.318 1.00 89.00 180 CYS A CA 1
ATOM 1391 C C . CYS A 1 180 ? -12.044 -9.558 3.091 1.00 89.00 180 CYS A C 1
ATOM 1393 O O . CYS A 1 180 ? -11.487 -10.630 3.308 1.00 89.00 180 CYS A O 1
ATOM 1395 N N . ARG A 1 181 ? -11.569 -8.384 3.494 1.00 94.81 181 ARG A N 1
ATOM 1396 C CA . ARG A 1 181 ? -10.238 -8.215 4.075 1.00 94.81 181 ARG A CA 1
ATOM 1397 C C . ARG A 1 181 ? -10.303 -7.937 5.553 1.00 94.81 181 ARG A C 1
ATOM 1399 O O . ARG A 1 181 ? -11.229 -7.286 6.042 1.00 94.81 181 ARG A O 1
ATOM 1406 N N . ARG A 1 182 ? -9.253 -8.338 6.249 1.00 97.25 182 ARG A N 1
ATOM 1407 C CA . ARG A 1 182 ? -8.990 -7.948 7.619 1.00 97.25 182 ARG A CA 1
ATOM 1408 C C . ARG A 1 182 ? -7.842 -6.957 7.696 1.00 97.25 182 ARG A C 1
ATOM 1410 O O . ARG A 1 182 ? -6.687 -7.260 7.404 1.00 97.25 182 ARG A O 1
ATOM 1417 N N . TRP A 1 183 ? -8.181 -5.768 8.161 1.00 98.12 183 TRP A N 1
ATOM 1418 C CA . TRP A 1 183 ? -7.263 -4.669 8.381 1.00 98.12 183 TRP A CA 1
ATOM 1419 C C . TRP A 1 183 ? -6.929 -4.575 9.862 1.00 98.12 183 TRP A C 1
ATOM 1421 O O . TRP A 1 183 ? -7.819 -4.569 10.710 1.00 98.12 183 TRP A O 1
ATOM 1431 N N . VAL A 1 184 ? -5.649 -4.441 10.175 1.00 98.31 184 VAL A N 1
ATOM 1432 C CA . VAL A 1 184 ? -5.178 -4.072 11.506 1.00 98.31 184 VAL A CA 1
ATOM 1433 C C . VAL A 1 184 ? -4.587 -2.676 11.417 1.00 98.31 184 VAL A C 1
ATOM 1435 O O . VAL A 1 184 ? -3.654 -2.452 10.654 1.00 98.31 184 VAL A O 1
ATOM 1438 N N . LEU A 1 185 ? -5.094 -1.734 12.205 1.00 97.62 185 LEU A N 1
ATOM 1439 C CA . LEU A 1 185 ? -4.458 -0.434 12.393 1.00 97.62 185 LEU A CA 1
ATOM 1440 C C . LEU A 1 185 ? -3.719 -0.433 13.727 1.00 97.62 185 LEU A C 1
ATOM 1442 O O . LEU A 1 185 ? -4.355 -0.500 14.776 1.00 97.62 185 LEU A O 1
ATOM 1446 N N . ALA A 1 186 ? -2.401 -0.266 13.704 1.00 96.25 186 ALA A N 1
ATOM 1447 C CA . ALA A 1 186 ? -1.651 0.044 14.913 1.00 96.25 186 ALA A CA 1
ATOM 1448 C C . ALA A 1 186 ? -1.748 1.540 15.216 1.00 96.25 186 ALA A C 1
ATOM 1450 O O . ALA A 1 186 ? -1.431 2.376 14.366 1.00 96.25 186 ALA A O 1
ATOM 1451 N N . THR A 1 187 ? -2.168 1.879 16.430 1.00 93.12 187 THR A N 1
ATOM 1452 C CA . THR A 1 187 ? -2.306 3.267 16.862 1.00 93.12 187 THR A CA 1
ATOM 1453 C C . THR A 1 187 ? -1.618 3.501 18.199 1.00 93.12 187 THR A C 1
ATOM 1455 O O . THR A 1 187 ? -1.767 2.733 19.145 1.00 93.12 187 THR A O 1
ATOM 1458 N N . ASP A 1 188 ? -0.883 4.601 18.274 1.00 90.31 188 ASP A N 1
ATOM 1459 C CA . ASP A 1 188 ? -0.422 5.263 19.497 1.00 90.31 188 ASP A CA 1
ATOM 1460 C C . ASP A 1 188 ? -1.261 6.527 19.787 1.00 90.31 188 ASP A C 1
ATOM 1462 O O . ASP A 1 188 ? -0.931 7.337 20.652 1.00 90.31 188 ASP A O 1
ATOM 1466 N N . ASN A 1 189 ? -2.359 6.701 19.041 1.00 87.94 189 ASN A N 1
ATOM 1467 C CA . ASN A 1 189 ? -3.213 7.882 19.005 1.00 87.94 189 ASN A CA 1
ATOM 1468 C C . ASN A 1 189 ? -2.503 9.189 18.596 1.00 87.94 189 ASN A C 1
ATOM 1470 O O . ASN A 1 189 ? -3.021 10.281 18.849 1.00 87.94 189 ASN A O 1
ATOM 1474 N N . SER A 1 190 ? -1.338 9.100 17.950 1.00 87.31 190 SER A N 1
ATOM 1475 C CA . SER A 1 190 ? -0.673 10.254 17.345 1.00 87.31 190 SER A CA 1
ATOM 1476 C C . SER A 1 190 ? -1.483 10.825 16.171 1.00 87.31 190 SER A C 1
ATOM 1478 O O . SER A 1 190 ? -2.303 10.122 15.570 1.00 87.31 190 SER A O 1
ATOM 1480 N N . PRO A 1 191 ? -1.227 12.083 15.763 1.00 85.81 191 PRO A N 1
ATOM 1481 C CA . PRO A 1 191 ? -1.846 12.653 14.566 1.00 85.81 191 PRO A CA 1
ATOM 1482 C C . PRO A 1 191 ? -1.607 11.821 13.297 1.00 85.81 191 PRO A C 1
ATOM 1484 O O . PRO A 1 191 ? -2.498 11.724 12.457 1.00 85.81 191 PRO A O 1
ATOM 1487 N N . ALA A 1 192 ? -0.437 11.185 13.163 1.00 87.62 192 ALA A N 1
ATOM 1488 C CA . ALA A 1 192 ? -0.133 10.320 12.023 1.00 87.62 192 ALA A CA 1
ATOM 1489 C C . ALA A 1 192 ? -0.987 9.042 12.037 1.00 87.62 192 ALA A C 1
ATOM 1491 O O . ALA A 1 192 ? -1.538 8.663 11.004 1.00 87.62 192 ALA A O 1
ATOM 1492 N N . ALA A 1 193 ? -1.154 8.402 13.200 1.00 91.19 193 ALA A N 1
ATOM 1493 C CA . ALA A 1 193 ? -2.021 7.232 13.342 1.00 91.19 193 ALA A CA 1
ATOM 1494 C C . ALA A 1 193 ? -3.502 7.579 13.103 1.00 91.19 193 ALA A C 1
ATOM 1496 O O . 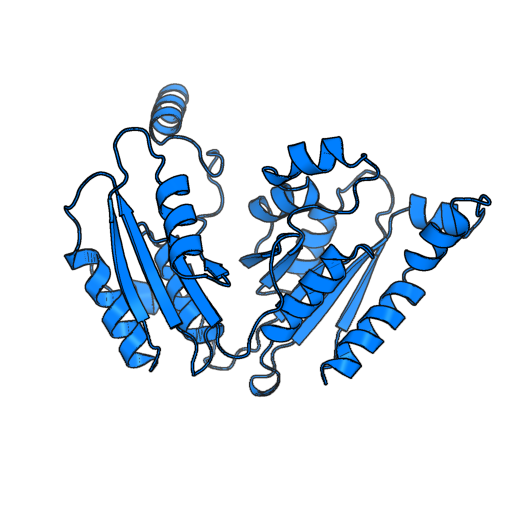ALA A 1 193 ? -4.210 6.835 12.425 1.00 91.19 193 ALA A O 1
ATOM 1497 N N . GLN A 1 194 ? -3.959 8.739 13.584 1.00 90.31 194 GLN A N 1
ATOM 1498 C CA . GLN A 1 194 ? -5.308 9.253 13.313 1.00 90.31 194 GLN A CA 1
ATOM 1499 C C . GLN A 1 194 ? -5.524 9.544 11.821 1.00 90.31 194 GLN A C 1
ATOM 1501 O O . GLN A 1 194 ? -6.587 9.232 11.282 1.00 90.31 194 GLN A O 1
ATOM 1506 N N . ALA A 1 195 ? -4.515 10.092 11.135 1.00 88.19 195 ALA A N 1
ATOM 1507 C CA . ALA A 1 195 ? -4.559 10.305 9.692 1.00 88.19 195 ALA A CA 1
ATOM 1508 C C . ALA A 1 195 ? -4.643 8.981 8.918 1.00 88.19 195 ALA A C 1
ATOM 1510 O O . ALA A 1 195 ? -5.490 8.838 8.036 1.00 88.19 195 ALA A O 1
ATOM 1511 N N . ALA A 1 196 ? -3.822 7.994 9.292 1.00 92.44 196 ALA A N 1
ATOM 1512 C CA . ALA A 1 196 ? -3.853 6.657 8.706 1.00 92.44 196 ALA A CA 1
ATOM 1513 C C . ALA A 1 196 ? -5.208 5.967 8.924 1.00 92.44 196 ALA A C 1
ATOM 1515 O O . ALA A 1 196 ? -5.748 5.373 7.993 1.00 92.44 196 ALA A O 1
ATOM 1516 N N . PHE A 1 197 ? -5.794 6.095 10.118 1.00 94.12 197 PHE A N 1
ATOM 1517 C CA . PHE A 1 197 ? -7.139 5.599 10.403 1.00 94.12 197 PHE A CA 1
ATOM 1518 C C . PHE A 1 197 ? -8.173 6.223 9.473 1.00 94.12 197 PHE A C 1
ATOM 1520 O O . PHE A 1 197 ? -8.884 5.498 8.783 1.00 94.12 197 PHE A O 1
ATOM 1527 N N . ALA A 1 198 ? -8.244 7.555 9.409 1.00 91.19 198 ALA A N 1
ATOM 1528 C CA . ALA A 1 198 ? -9.269 8.205 8.601 1.00 91.19 198 ALA A CA 1
ATOM 1529 C C . ALA A 1 198 ? -9.105 7.885 7.107 1.00 91.19 198 ALA A C 1
ATOM 1531 O O . ALA A 1 198 ? -10.106 7.665 6.427 1.00 91.19 198 ALA A O 1
ATOM 1532 N N . LEU A 1 199 ? -7.868 7.776 6.606 1.00 90.25 199 LEU A N 1
ATOM 1533 C CA . LEU A 1 199 ? -7.597 7.288 5.252 1.00 90.25 199 LEU A CA 1
ATOM 1534 C C . LEU A 1 199 ? -8.140 5.869 5.056 1.00 90.25 199 LEU A C 1
ATOM 1536 O O . LEU A 1 199 ? -8.875 5.620 4.100 1.00 90.25 199 LEU A O 1
ATOM 1540 N N . LEU A 1 200 ? -7.824 4.961 5.980 1.00 94.12 200 LEU A N 1
ATOM 1541 C CA . LEU A 1 200 ? -8.239 3.564 5.936 1.00 94.12 200 LEU A CA 1
ATOM 1542 C C . LEU A 1 200 ? -9.765 3.438 5.823 1.00 94.12 200 LEU A C 1
ATOM 1544 O O . LEU A 1 200 ? -10.269 2.970 4.801 1.00 94.12 200 LEU A O 1
ATOM 1548 N N . ILE A 1 201 ? -10.513 3.910 6.820 1.00 93.44 201 ILE A N 1
ATOM 1549 C CA . ILE A 1 201 ? -11.977 3.745 6.861 1.00 93.44 201 ILE A CA 1
ATOM 1550 C C . ILE A 1 201 ? -12.733 4.565 5.815 1.00 93.44 201 ILE A C 1
ATOM 1552 O O . ILE A 1 201 ? -13.768 4.113 5.333 1.00 93.44 201 ILE A O 1
ATOM 1556 N N . LYS A 1 202 ? -12.256 5.757 5.429 1.00 89.31 202 LYS A N 1
ATOM 1557 C CA . LYS A 1 202 ? -12.997 6.599 4.469 1.00 89.31 202 LYS A CA 1
ATOM 1558 C C . LYS A 1 202 ? -12.722 6.215 3.022 1.00 89.31 202 LYS A C 1
ATOM 1560 O O . LYS A 1 202 ? -13.541 6.508 2.147 1.00 89.31 202 LYS A O 1
ATOM 1565 N N . ARG A 1 203 ? -11.560 5.616 2.739 1.00 89.06 203 ARG A N 1
ATOM 1566 C CA . ARG A 1 203 ? -11.064 5.465 1.364 1.00 89.06 203 ARG A CA 1
ATOM 1567 C C . ARG A 1 203 ? -10.710 4.036 0.973 1.00 89.06 203 ARG A C 1
ATOM 1569 O O . ARG A 1 203 ? -10.947 3.696 -0.181 1.00 89.06 203 ARG A O 1
ATOM 1576 N N . MET A 1 204 ? -10.167 3.227 1.880 1.00 92.12 204 MET A N 1
ATOM 1577 C CA . MET A 1 204 ? -9.579 1.928 1.524 1.00 92.12 204 MET A CA 1
ATOM 1578 C C . MET A 1 204 ? -10.462 0.732 1.881 1.00 92.12 204 MET A C 1
ATOM 1580 O O . MET A 1 204 ? -10.545 -0.216 1.100 1.00 92.12 204 MET A O 1
ATOM 1584 N N . VAL A 1 205 ? -11.121 0.775 3.038 1.00 93.56 205 VAL A N 1
ATOM 1585 C CA . VAL A 1 205 ? -11.968 -0.318 3.527 1.00 93.56 205 VAL A CA 1
ATOM 1586 C C . VAL A 1 205 ? -13.218 -0.441 2.655 1.00 93.56 205 VAL A C 1
ATOM 1588 O O . VAL A 1 205 ? -13.885 0.553 2.345 1.00 93.56 205 VAL A O 1
ATOM 1591 N N . LYS A 1 206 ? -13.532 -1.669 2.238 1.00 91.38 206 LYS A N 1
ATOM 1592 C CA . LYS A 1 206 ? -14.730 -1.998 1.456 1.00 91.38 206 LYS A CA 1
ATOM 1593 C C . LYS A 1 206 ? -15.814 -2.580 2.364 1.00 91.38 206 LYS A C 1
ATOM 1595 O O . LYS A 1 206 ? -15.558 -3.051 3.467 1.00 91.38 206 LYS A O 1
ATOM 1600 N N . LYS A 1 207 ? -17.062 -2.565 1.894 1.00 90.38 207 LYS A N 1
ATOM 1601 C CA . LYS A 1 207 ? -18.166 -3.204 2.619 1.00 90.38 207 LYS A CA 1
ATOM 1602 C C . LYS A 1 207 ? -17.888 -4.705 2.770 1.00 90.38 207 LYS A C 1
ATOM 1604 O O . LYS A 1 207 ? -17.657 -5.379 1.772 1.00 90.38 207 LYS A O 1
ATOM 1609 N N . GLY A 1 208 ? -17.969 -5.213 3.999 1.00 92.62 208 GLY A N 1
ATOM 1610 C CA . GLY A 1 208 ? -17.677 -6.612 4.334 1.00 92.62 208 GLY A CA 1
ATOM 1611 C C . GLY A 1 208 ? -16.263 -6.846 4.870 1.00 92.62 208 GLY A C 1
ATOM 1612 O O . GLY A 1 208 ? -16.021 -7.897 5.461 1.00 92.62 208 GLY A O 1
ATOM 1613 N N . ASP A 1 209 ? -15.362 -5.874 4.724 1.00 95.88 209 ASP A N 1
ATOM 1614 C CA . ASP A 1 209 ? -14.068 -5.889 5.404 1.00 95.88 209 ASP A CA 1
ATOM 1615 C C . ASP A 1 209 ? -14.240 -5.700 6.921 1.00 95.88 209 ASP A C 1
ATOM 1617 O O . ASP A 1 209 ? -15.258 -5.187 7.398 1.00 95.88 209 ASP A O 1
ATOM 1621 N N . LYS A 1 210 ? -13.203 -6.080 7.672 1.00 97.44 210 LYS A N 1
ATOM 1622 C CA . LYS A 1 210 ? -13.108 -5.913 9.125 1.00 97.44 210 LYS A CA 1
ATOM 1623 C C . LYS A 1 210 ? -11.910 -5.062 9.508 1.00 97.44 210 LYS A C 1
ATOM 1625 O O . LYS A 1 210 ? -10.842 -5.214 8.914 1.00 97.44 210 LYS A O 1
ATOM 1630 N N . VAL A 1 211 ? -12.065 -4.215 10.524 1.00 98.25 211 VAL A N 1
ATOM 1631 C CA . VAL A 1 211 ? -10.993 -3.345 11.027 1.00 98.25 211 VAL A CA 1
ATOM 1632 C C . VAL A 1 211 ? -10.758 -3.567 12.520 1.00 98.25 211 VAL A C 1
ATOM 1634 O O . VAL A 1 211 ? -11.611 -3.277 13.355 1.00 98.25 211 VAL A O 1
ATOM 1637 N N . ASP A 1 212 ? -9.558 -4.016 12.868 1.00 98.06 212 ASP A N 1
ATOM 1638 C CA . ASP A 1 212 ? -9.089 -4.112 14.246 1.00 98.06 212 ASP A CA 1
ATOM 1639 C C . ASP A 1 212 ? -8.165 -2.912 14.544 1.00 98.06 212 ASP A C 1
ATOM 1641 O O . ASP A 1 212 ? -7.078 -2.790 13.976 1.00 98.06 212 ASP A O 1
ATOM 1645 N N . VAL A 1 213 ? -8.583 -2.002 15.431 1.00 97.00 213 VAL A N 1
ATOM 1646 C CA . VAL A 1 213 ? -7.761 -0.864 15.887 1.00 97.00 213 VAL A CA 1
ATOM 1647 C C . VAL A 1 213 ? -7.005 -1.269 17.144 1.00 97.00 213 VAL A C 1
ATOM 1649 O O . VAL A 1 213 ? -7.600 -1.466 18.204 1.00 97.00 213 VAL A O 1
ATOM 1652 N N . VAL A 1 214 ? -5.686 -1.386 17.036 1.00 95.62 214 VAL A N 1
ATOM 1653 C CA . VAL A 1 214 ? -4.824 -1.971 18.060 1.00 95.62 214 VAL A CA 1
ATOM 1654 C C . VAL A 1 214 ? -3.969 -0.905 18.714 1.00 95.62 214 VAL A C 1
ATOM 1656 O O . VAL A 1 214 ? -3.140 -0.271 18.064 1.00 95.62 214 VAL A O 1
ATOM 1659 N N . TYR A 1 215 ? -4.121 -0.766 20.025 1.00 92.81 215 TYR A N 1
ATOM 1660 C CA . TYR A 1 215 ? -3.227 0.027 20.857 1.00 92.81 215 TYR A CA 1
ATOM 1661 C C . TYR A 1 215 ? -2.349 -0.916 21.677 1.00 92.81 215 TYR A C 1
ATOM 1663 O O . TYR A 1 215 ? -2.843 -1.634 22.554 1.00 92.81 215 TYR A O 1
ATOM 1671 N N . ALA A 1 216 ? -1.053 -0.934 21.370 1.00 90.25 216 ALA A N 1
ATOM 1672 C CA . ALA A 1 216 ? -0.066 -1.735 22.083 1.00 90.25 216 ALA A CA 1
ATOM 1673 C C . ALA A 1 216 ? 0.664 -0.869 23.118 1.00 90.25 216 ALA A C 1
ATOM 1675 O O . ALA A 1 216 ? 1.216 0.177 22.778 1.00 90.25 216 ALA A O 1
ATOM 1676 N N . SER A 1 217 ? 0.671 -1.283 24.387 1.00 86.62 217 SER A N 1
ATOM 1677 C CA . SER A 1 217 ? 1.355 -0.540 25.453 1.00 86.62 217 SER A CA 1
ATOM 1678 C C . SER A 1 217 ? 1.753 -1.427 26.627 1.00 86.62 217 SER A C 1
ATOM 1680 O O . SER A 1 217 ? 1.075 -2.397 26.954 1.00 86.62 217 SER A O 1
ATOM 1682 N N . GLU A 1 218 ? 2.824 -1.050 27.323 1.00 83.38 218 GLU A N 1
ATOM 1683 C CA . GLU A 1 218 ? 3.249 -1.700 28.568 1.00 83.38 218 GLU A CA 1
ATOM 1684 C C . GLU A 1 218 ? 2.288 -1.407 29.743 1.00 83.38 218 GLU A C 1
ATOM 1686 O O . GLU A 1 218 ? 2.169 -2.215 30.676 1.00 83.38 218 GLU A O 1
ATOM 1691 N N . ILE A 1 219 ? 1.571 -0.270 29.697 1.00 78.50 219 ILE A N 1
ATOM 1692 C CA . ILE A 1 219 ? 0.738 0.257 30.792 1.00 78.50 219 ILE A CA 1
ATOM 1693 C C . ILE A 1 219 ? -0.735 0.363 30.357 1.00 78.50 219 ILE A C 1
ATOM 1695 O O . ILE A 1 219 ? -1.065 0.914 29.312 1.00 78.50 219 ILE A O 1
ATOM 1699 N N . VAL A 1 220 ? -1.652 -0.129 31.198 1.00 67.12 220 VAL A N 1
ATOM 1700 C CA . VAL A 1 220 ? -3.101 -0.253 30.915 1.00 67.12 220 VAL A CA 1
ATOM 1701 C C . VAL A 1 220 ? -3.890 1.040 31.214 1.00 67.12 220 VAL A C 1
ATOM 1703 O O . VAL A 1 220 ? -4.965 0.991 31.803 1.00 67.12 220 VAL A O 1
ATOM 1706 N N . SER A 1 221 ? -3.374 2.227 30.876 1.00 64.69 221 SER A N 1
ATOM 1707 C CA . SER A 1 221 ? -3.946 3.499 31.374 1.00 64.69 221 SER A CA 1
ATOM 1708 C C . SER A 1 221 ? -4.827 4.297 30.402 1.00 64.69 221 SER A C 1
ATOM 1710 O O . SER A 1 221 ? -5.256 5.389 30.768 1.00 64.69 221 SER A O 1
ATOM 1712 N N . HIS A 1 222 ? -5.120 3.813 29.187 1.00 64.19 222 HIS A N 1
ATOM 1713 C CA . HIS A 1 222 ? -5.631 4.691 28.113 1.00 64.19 222 HIS A CA 1
ATOM 1714 C C . HIS A 1 222 ? -6.848 4.191 27.311 1.00 64.19 222 HIS A C 1
ATOM 1716 O O . HIS A 1 222 ? -7.025 4.578 26.159 1.00 64.19 222 HIS A O 1
ATOM 1722 N N . THR A 1 223 ? -7.737 3.382 27.893 1.00 65.31 223 THR A N 1
ATOM 1723 C CA . THR A 1 223 ? -8.911 2.850 27.164 1.00 65.31 223 THR A CA 1
ATOM 1724 C C . THR A 1 223 ? -9.879 3.926 26.655 1.00 65.31 223 THR A C 1
ATOM 1726 O O . THR A 1 223 ? -10.432 3.771 25.570 1.00 65.31 223 THR A O 1
ATOM 1729 N N . THR A 1 224 ? -10.030 5.049 27.362 1.00 72.12 224 THR A N 1
ATOM 1730 C CA . THR A 1 224 ? -10.911 6.158 26.943 1.00 72.12 224 THR A CA 1
ATOM 1731 C C . THR A 1 224 ? -10.407 6.908 25.707 1.00 72.12 224 THR A C 1
ATOM 1733 O O . THR A 1 224 ? -11.189 7.581 25.043 1.00 72.12 224 THR A O 1
ATOM 1736 N N . LEU A 1 225 ? -9.120 6.788 25.349 1.00 73.50 225 LEU A N 1
ATOM 1737 C CA . LEU A 1 225 ? -8.562 7.457 24.165 1.00 73.50 225 LEU A CA 1
ATOM 1738 C C . LEU A 1 225 ? -9.060 6.856 22.846 1.00 73.50 225 LEU A C 1
ATOM 1740 O O . LEU A 1 225 ? -8.918 7.492 21.804 1.00 73.50 225 LEU A O 1
ATOM 1744 N N . LEU A 1 226 ? -9.614 5.643 22.881 1.00 83.50 226 LEU A N 1
ATOM 1745 C CA . LEU A 1 226 ? -9.920 4.880 21.676 1.00 83.50 226 LEU A CA 1
ATOM 1746 C C . LEU A 1 226 ? -11.407 4.897 21.303 1.00 83.50 226 LEU A C 1
ATOM 1748 O O . LEU A 1 226 ? -11.742 4.507 20.190 1.00 83.50 226 LEU A O 1
ATOM 1752 N N . GLU A 1 227 ? -12.296 5.384 22.175 1.00 85.44 227 GLU A N 1
ATOM 1753 C CA . GLU A 1 227 ? -13.753 5.380 21.948 1.00 85.44 227 GLU A CA 1
ATOM 1754 C C . GLU A 1 227 ? -14.144 6.054 20.621 1.00 85.44 227 GLU A C 1
ATOM 1756 O O . GLU A 1 227 ? -14.959 5.512 19.876 1.00 85.44 227 GLU A O 1
ATOM 1761 N N . GLY A 1 228 ? -13.463 7.145 20.251 1.00 88.50 228 GLY A N 1
ATOM 1762 C CA . GLY A 1 228 ? -13.705 7.843 18.986 1.00 88.50 228 GLY A CA 1
ATOM 1763 C C . GLY A 1 228 ? -13.478 6.988 17.733 1.00 88.50 228 GLY A C 1
ATOM 1764 O O . GLY A 1 228 ? -14.181 7.168 16.744 1.00 88.50 228 GLY A O 1
ATOM 1765 N N . TYR A 1 229 ? -12.565 6.009 17.764 1.00 92.81 229 TYR A N 1
ATOM 1766 C CA . TYR A 1 229 ? -12.360 5.103 16.627 1.00 92.81 229 TYR A CA 1
ATOM 1767 C C . TYR A 1 229 ? -13.585 4.211 16.401 1.00 92.81 229 TYR A C 1
ATOM 1769 O O . TYR A 1 229 ? -13.985 3.974 15.263 1.00 92.81 229 TYR A O 1
ATOM 1777 N N . LYS A 1 230 ? -14.212 3.731 17.481 1.00 92.69 230 LYS A N 1
ATOM 1778 C CA . LYS A 1 230 ? -15.417 2.900 17.388 1.00 92.69 230 LYS A CA 1
ATOM 1779 C C . LYS A 1 230 ? -16.585 3.686 16.804 1.00 92.69 230 LYS A C 1
ATOM 1781 O O . LYS A 1 230 ? -17.295 3.159 15.951 1.00 92.69 230 LYS A O 1
ATOM 1786 N N . ASP A 1 231 ? -16.748 4.934 17.230 1.00 92.12 231 ASP A N 1
ATOM 1787 C CA . ASP A 1 231 ? -17.803 5.809 16.722 1.00 92.12 231 ASP A CA 1
ATOM 1788 C C . ASP A 1 231 ? -17.624 6.091 15.225 1.00 92.12 231 ASP A C 1
ATOM 1790 O O . ASP A 1 231 ? -18.588 6.014 14.465 1.00 92.12 231 ASP A O 1
ATOM 1794 N N . GLU A 1 232 ? -16.397 6.360 14.771 1.00 91.62 232 GLU A N 1
ATOM 1795 C CA . GLU A 1 232 ? -16.108 6.586 13.349 1.00 91.62 232 GLU A CA 1
ATOM 1796 C C . GLU A 1 232 ? -16.295 5.321 12.495 1.00 91.62 232 GLU A C 1
ATOM 1798 O O . GLU A 1 232 ? -16.879 5.404 11.414 1.00 91.62 232 GLU A O 1
ATOM 1803 N N . MET A 1 233 ? -15.884 4.140 12.978 1.00 94.69 233 MET A N 1
ATOM 1804 C CA . MET A 1 233 ? -16.166 2.871 12.284 1.00 94.69 233 MET A CA 1
ATOM 1805 C C . MET A 1 233 ? -17.673 2.613 12.175 1.00 94.69 233 MET A C 1
ATOM 1807 O O . MET A 1 233 ? -18.155 2.246 11.104 1.00 94.69 233 MET A O 1
ATOM 1811 N N . ALA A 1 234 ? -18.432 2.874 13.245 1.00 93.94 234 ALA A N 1
ATOM 1812 C CA . ALA A 1 234 ? -19.883 2.721 13.243 1.00 93.94 234 ALA A CA 1
ATOM 1813 C C . ALA A 1 234 ? -20.566 3.678 12.252 1.00 93.94 234 ALA A C 1
ATOM 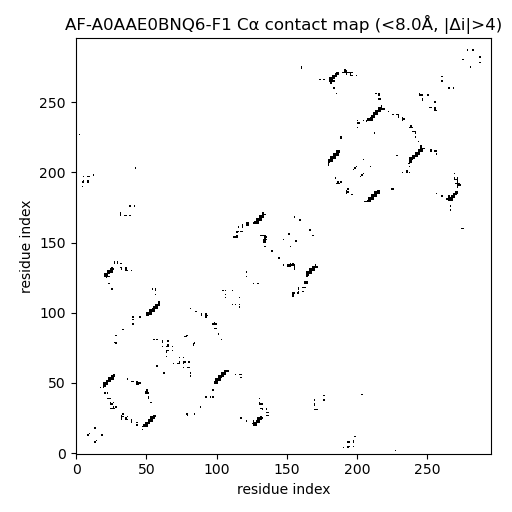1815 O O . ALA A 1 234 ? -21.450 3.256 11.509 1.00 93.94 234 ALA A O 1
ATOM 1816 N N . LYS A 1 235 ? -20.132 4.946 12.187 1.00 91.94 235 LYS A N 1
ATOM 1817 C CA . LYS A 1 235 ? -20.622 5.926 11.196 1.00 91.94 235 LYS A CA 1
ATOM 1818 C C . LYS A 1 235 ? -20.330 5.500 9.757 1.00 91.94 235 LYS A C 1
ATOM 1820 O O . LYS A 1 235 ? -21.130 5.784 8.872 1.00 91.94 235 LYS A O 1
ATOM 1825 N N . ALA A 1 236 ? -19.193 4.848 9.528 1.00 90.44 236 ALA A N 1
ATOM 1826 C CA . ALA A 1 236 ? -18.795 4.335 8.221 1.00 90.44 236 ALA A CA 1
ATOM 1827 C C . ALA A 1 236 ? -19.418 2.965 7.878 1.00 90.44 236 ALA A C 1
ATOM 1829 O O . ALA A 1 236 ? -19.131 2.433 6.809 1.00 90.44 236 ALA A O 1
ATOM 1830 N N . GLU A 1 237 ? -20.256 2.400 8.758 1.00 94.88 237 GLU A N 1
ATOM 1831 C CA . GLU A 1 237 ? -20.841 1.055 8.627 1.00 94.88 237 GLU A CA 1
ATOM 1832 C C . GLU A 1 237 ? -19.786 -0.058 8.468 1.00 94.88 237 GLU A C 1
ATOM 1834 O O . GLU A 1 237 ? -19.986 -1.036 7.743 1.00 94.88 237 GLU A O 1
ATOM 1839 N N . ILE A 1 238 ? -18.646 0.090 9.148 1.00 94.81 238 ILE A N 1
ATOM 1840 C CA . ILE A 1 238 ? -17.528 -0.857 9.110 1.00 94.81 238 ILE A CA 1
ATOM 1841 C C . ILE A 1 238 ? -17.567 -1.749 10.353 1.00 94.81 238 ILE A C 1
ATOM 1843 O O . ILE A 1 238 ? -17.650 -1.255 11.479 1.00 94.81 238 ILE A O 1
ATOM 1847 N N . ASP A 1 239 ? -17.483 -3.067 10.144 1.00 95.88 239 ASP A N 1
ATOM 1848 C CA . ASP A 1 239 ? -17.326 -4.033 11.234 1.00 95.88 239 ASP A CA 1
ATOM 1849 C C . ASP A 1 239 ? -15.905 -3.941 11.794 1.00 95.88 239 ASP A C 1
ATOM 1851 O O . ASP A 1 239 ? -14.917 -3.961 11.056 1.00 95.88 239 ASP A O 1
ATOM 1855 N N . GLY A 1 240 ? -15.784 -3.818 13.109 1.00 95.38 240 GLY A N 1
ATOM 1856 C CA . GLY A 1 240 ? -14.489 -3.606 13.723 1.00 95.38 240 GLY A CA 1
ATOM 1857 C C . GLY A 1 240 ? -14.515 -3.575 15.238 1.00 95.38 240 GLY A C 1
ATOM 1858 O O . GLY A 1 240 ? -15.561 -3.468 15.884 1.00 95.38 240 GLY A O 1
ATOM 1859 N N . GLN A 1 241 ? -13.327 -3.666 15.819 1.00 96.00 241 GLN A N 1
ATOM 1860 C CA . GLN A 1 241 ? -13.132 -3.676 17.264 1.00 96.00 241 GLN A CA 1
ATOM 1861 C C . GLN A 1 241 ? -11.886 -2.892 17.659 1.00 96.00 241 GLN A C 1
ATOM 1863 O O . GLN A 1 241 ? -10.945 -2.719 16.888 1.00 96.00 241 GLN A O 1
ATOM 1868 N N . ILE A 1 242 ? -11.891 -2.433 18.905 1.00 95.50 242 ILE A N 1
ATOM 1869 C CA . ILE A 1 242 ? -10.728 -1.831 19.544 1.00 95.50 242 ILE A CA 1
ATOM 1870 C C . ILE A 1 242 ? -10.057 -2.910 20.381 1.00 95.50 242 ILE A C 1
ATOM 1872 O O . ILE A 1 242 ? -10.704 -3.537 21.222 1.00 95.50 242 ILE A O 1
ATOM 1876 N N . VAL A 1 243 ? -8.759 -3.097 20.180 1.00 94.44 243 VAL A N 1
ATOM 1877 C CA . VAL A 1 243 ? -7.972 -4.109 20.876 1.00 94.44 243 VAL A CA 1
ATOM 1878 C C . VAL A 1 243 ? -6.833 -3.445 21.630 1.00 94.44 243 VAL A C 1
ATOM 1880 O O . VAL A 1 243 ? -5.970 -2.782 21.062 1.00 94.44 243 VAL A O 1
ATOM 1883 N N . PHE A 1 244 ? -6.820 -3.655 22.941 1.00 91.81 244 PHE A N 1
ATOM 1884 C CA . PHE A 1 244 ? -5.696 -3.278 23.782 1.00 91.81 244 PHE A CA 1
ATOM 1885 C C . PHE A 1 244 ? -4.757 -4.478 23.925 1.00 91.81 244 PHE A C 1
ATOM 1887 O O . PHE A 1 244 ? -5.164 -5.524 24.437 1.00 91.81 244 PHE A O 1
ATOM 1894 N N . ARG A 1 245 ? -3.504 -4.337 23.485 1.00 90.69 245 ARG A N 1
ATOM 1895 C CA . ARG A 1 245 ? -2.471 -5.372 23.628 1.00 90.69 245 ARG A CA 1
ATOM 1896 C C . ARG A 1 245 ? -1.436 -4.921 24.645 1.00 90.69 245 ARG A C 1
ATOM 1898 O O . ARG A 1 245 ? -0.751 -3.920 24.457 1.00 90.69 245 ARG A O 1
ATOM 1905 N N . ARG A 1 246 ? -1.329 -5.677 25.736 1.00 87.69 246 ARG A N 1
ATOM 1906 C CA . ARG A 1 246 ? -0.260 -5.480 26.712 1.00 87.69 246 ARG A CA 1
ATOM 1907 C C . ARG A 1 246 ? 0.958 -6.279 26.269 1.00 87.69 246 ARG A C 1
ATOM 1909 O O . ARG A 1 246 ? 0.833 -7.491 26.126 1.00 87.69 246 ARG A O 1
ATOM 1916 N N . SER A 1 247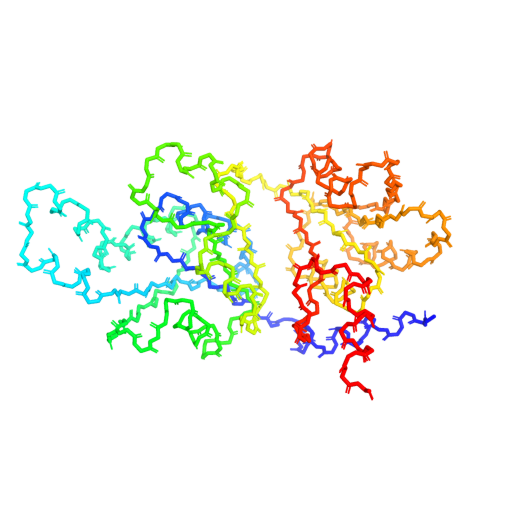 ? 2.107 -5.631 26.094 1.00 84.50 247 SER A N 1
ATOM 1917 C CA . SER A 1 247 ? 3.364 -6.354 25.871 1.00 84.50 247 SER A CA 1
ATOM 1918 C C . SER A 1 247 ? 3.777 -7.105 27.137 1.00 84.50 247 SER A C 1
ATOM 1920 O O . SER A 1 247 ? 3.681 -6.589 28.260 1.00 84.50 247 SER A O 1
ATOM 1922 N N . HIS A 1 248 ? 4.216 -8.351 26.970 1.00 84.62 248 HIS A N 1
ATOM 1923 C CA . HIS A 1 248 ? 4.783 -9.125 28.070 1.00 84.62 248 HIS A CA 1
ATOM 1924 C C . HIS A 1 248 ? 6.226 -8.684 28.374 1.00 84.62 248 HIS A C 1
ATOM 1926 O O . HIS A 1 248 ? 6.920 -8.190 27.486 1.00 84.62 248 HIS A O 1
ATOM 1932 N N . PRO A 1 249 ? 6.728 -8.865 29.613 1.00 85.44 249 PRO A N 1
ATOM 1933 C CA . PRO A 1 249 ? 8.137 -8.617 29.909 1.00 85.44 249 PRO A CA 1
ATOM 1934 C C . PRO A 1 249 ? 9.052 -9.405 28.959 1.00 85.44 249 PRO A C 1
ATOM 1936 O O . PRO A 1 249 ? 8.965 -10.629 28.895 1.00 85.44 249 PRO A O 1
ATOM 1939 N N . GLY A 1 250 ? 9.927 -8.699 28.238 1.00 86.50 250 GLY A N 1
ATOM 1940 C CA . GLY A 1 250 ? 10.836 -9.282 27.241 1.00 86.50 250 GLY A CA 1
ATOM 1941 C C . GLY A 1 250 ? 10.278 -9.363 25.814 1.00 86.50 250 GLY A C 1
ATOM 1942 O O . GLY A 1 250 ? 11.029 -9.706 24.907 1.00 86.50 250 GLY A O 1
ATOM 1943 N N . GLU A 1 251 ? 9.006 -9.023 25.600 1.00 89.75 251 GLU A N 1
ATOM 1944 C CA . GLU A 1 251 ? 8.391 -8.899 24.276 1.00 89.75 251 GLU A CA 1
ATOM 1945 C C . GLU A 1 251 ? 8.419 -7.432 23.825 1.00 89.75 251 GLU A C 1
ATOM 1947 O O . GLU A 1 251 ? 8.016 -6.536 24.572 1.00 89.75 251 GLU A O 1
ATOM 1952 N N . SER A 1 252 ? 8.876 -7.166 22.599 1.00 89.25 252 SER A N 1
ATOM 1953 C CA . SER A 1 252 ? 8.797 -5.813 22.042 1.00 89.25 252 SER A CA 1
ATOM 1954 C C . SER A 1 252 ? 7.355 -5.463 21.642 1.00 89.25 252 SER A C 1
ATOM 1956 O O . SER A 1 252 ? 6.544 -6.337 21.333 1.00 89.25 252 SER A O 1
ATOM 1958 N N . LEU A 1 253 ? 7.014 -4.169 21.583 1.00 88.38 253 LEU A N 1
ATOM 1959 C CA . LEU A 1 253 ? 5.702 -3.735 21.072 1.00 88.38 253 LEU A CA 1
ATOM 1960 C C . LEU A 1 253 ? 5.461 -4.219 19.631 1.00 88.38 253 LEU A C 1
ATOM 1962 O O . LEU A 1 253 ? 4.343 -4.597 19.280 1.00 88.38 253 LEU A O 1
ATOM 1966 N N . THR A 1 254 ? 6.521 -4.259 18.821 1.00 89.12 254 THR A N 1
ATOM 1967 C CA . THR A 1 254 ? 6.494 -4.771 17.447 1.00 89.12 254 THR A CA 1
ATOM 1968 C C . THR A 1 254 ? 6.151 -6.256 17.399 1.00 89.12 254 THR A C 1
ATOM 1970 O O . THR A 1 254 ? 5.337 -6.662 16.566 1.00 89.12 254 THR A O 1
ATOM 1973 N N . ASP A 1 255 ? 6.728 -7.066 18.292 1.00 90.69 255 ASP A N 1
ATOM 1974 C CA . ASP A 1 255 ? 6.419 -8.497 18.379 1.00 90.69 255 ASP A CA 1
ATOM 1975 C C . ASP A 1 255 ? 4.963 -8.703 18.781 1.00 90.69 255 ASP A C 1
ATOM 1977 O O . ASP A 1 255 ? 4.247 -9.433 18.098 1.00 90.69 255 ASP A O 1
ATOM 1981 N N . SER A 1 256 ? 4.498 -7.983 19.805 1.00 91.81 256 SER A N 1
ATOM 1982 C CA . SER A 1 256 ? 3.112 -8.059 20.278 1.00 91.81 256 SER A CA 1
ATOM 1983 C C . SER A 1 256 ? 2.108 -7.729 19.168 1.00 91.81 256 SER A C 1
ATOM 1985 O O . SER A 1 256 ? 1.148 -8.468 18.933 1.00 91.81 256 SER A O 1
ATOM 1987 N N . LEU A 1 257 ? 2.366 -6.659 18.412 1.00 93.94 257 LEU A N 1
ATOM 1988 C CA . LEU A 1 257 ? 1.542 -6.260 17.273 1.00 93.94 257 LEU A CA 1
ATOM 1989 C C . LEU A 1 257 ? 1.590 -7.286 16.132 1.00 93.94 257 LEU A C 1
ATOM 1991 O O . LEU A 1 257 ? 0.557 -7.625 15.554 1.00 93.94 257 LEU A O 1
ATOM 1995 N N . THR A 1 258 ? 2.777 -7.795 15.802 1.00 92.62 258 THR A N 1
ATOM 1996 C CA . THR A 1 258 ? 2.947 -8.770 14.715 1.00 92.62 258 THR A CA 1
ATOM 1997 C C . THR A 1 258 ? 2.303 -10.109 15.068 1.00 92.62 258 THR A C 1
ATOM 1999 O O . THR A 1 258 ? 1.681 -10.735 14.210 1.00 92.62 258 THR A O 1
ATOM 2002 N N . ASN A 1 259 ? 2.411 -10.541 16.325 1.00 93.69 259 ASN A N 1
ATOM 2003 C CA . ASN A 1 259 ? 1.738 -11.726 16.848 1.00 93.69 259 ASN A CA 1
ATOM 2004 C C . ASN A 1 259 ? 0.227 -11.570 16.739 1.00 93.69 259 ASN A C 1
ATOM 2006 O O . ASN A 1 259 ? -0.426 -12.455 16.195 1.00 93.69 259 ASN A O 1
ATOM 2010 N N . TYR A 1 260 ? -0.312 -10.413 17.126 1.00 96.06 260 TYR A N 1
ATOM 2011 C CA . TYR A 1 260 ? -1.733 -10.148 16.955 1.00 96.06 260 TYR A CA 1
ATOM 2012 C C . TYR A 1 260 ? -2.177 -10.216 15.491 1.00 96.06 260 TYR A C 1
ATOM 2014 O O . TYR A 1 260 ? -3.169 -10.873 15.197 1.00 96.06 260 TYR A O 1
ATOM 2022 N N . CYS A 1 261 ? -1.426 -9.609 14.565 1.00 95.94 261 CYS A N 1
ATOM 2023 C CA . CYS A 1 261 ? -1.737 -9.683 13.134 1.00 95.94 261 CYS A CA 1
ATOM 2024 C C . CYS A 1 261 ? -1.811 -11.133 12.633 1.00 95.94 261 CYS A C 1
ATOM 2026 O O . CYS A 1 261 ? -2.661 -11.441 11.807 1.00 95.94 261 CYS A O 1
ATOM 2028 N N . ARG A 1 262 ? -0.949 -12.026 13.139 1.00 94.69 262 ARG A N 1
ATOM 2029 C CA . ARG A 1 262 ? -1.009 -13.463 12.826 1.00 94.69 262 ARG A CA 1
ATOM 2030 C C . ARG A 1 262 ? -2.209 -14.146 13.478 1.00 94.69 262 ARG A C 1
ATOM 2032 O O . ARG A 1 262 ? -2.865 -14.934 12.823 1.00 94.69 262 ARG A O 1
ATOM 2039 N N . GLU A 1 263 ? -2.501 -13.851 14.746 1.00 96.25 263 GLU A N 1
ATOM 2040 C CA . GLU A 1 263 ? -3.639 -14.439 15.474 1.00 96.25 263 GLU A CA 1
ATOM 2041 C C . GLU A 1 263 ? -4.978 -14.189 14.776 1.00 96.25 263 GLU A C 1
ATOM 2043 O O . GLU A 1 263 ? -5.894 -15.001 14.889 1.00 96.25 263 GLU A O 1
ATOM 2048 N N . VAL A 1 264 ? -5.105 -13.045 14.103 1.00 96.50 264 VAL A N 1
ATOM 2049 C CA . VAL A 1 264 ? -6.343 -12.647 13.435 1.00 96.50 264 VAL A CA 1
ATOM 2050 C C . VAL A 1 264 ? -6.344 -12.885 11.930 1.00 96.50 264 VAL A C 1
ATOM 2052 O O . VAL A 1 264 ? -7.350 -12.562 11.298 1.00 96.50 264 VAL A O 1
ATOM 2055 N N . ASP A 1 265 ? -5.250 -13.426 11.384 1.00 94.81 265 ASP A N 1
ATOM 2056 C CA . ASP A 1 265 ? -4.997 -13.563 9.947 1.00 94.81 265 ASP A CA 1
ATOM 2057 C C . ASP A 1 265 ? -5.206 -12.233 9.201 1.00 94.81 265 ASP A C 1
ATOM 2059 O O . ASP A 1 265 ? -6.018 -12.111 8.291 1.00 94.81 265 ASP A O 1
ATOM 2063 N N . ALA A 1 266 ? -4.501 -11.185 9.637 1.00 96.44 266 ALA A N 1
ATOM 2064 C CA . ALA A 1 266 ? -4.585 -9.869 9.014 1.00 96.44 266 ALA A CA 1
ATOM 2065 C C . ALA A 1 266 ? -4.018 -9.879 7.583 1.00 96.44 266 ALA A C 1
ATOM 2067 O O . ALA A 1 266 ? -2.890 -10.334 7.359 1.00 96.44 266 ALA A O 1
ATOM 2068 N N . ASP A 1 267 ? -4.759 -9.295 6.642 1.00 96.38 267 ASP A N 1
ATOM 2069 C CA . ASP A 1 267 ? -4.305 -9.043 5.269 1.00 96.38 267 ASP A CA 1
ATOM 2070 C C . ASP A 1 267 ? -3.378 -7.825 5.215 1.00 96.38 267 ASP A C 1
ATOM 2072 O O . ASP A 1 267 ? -2.353 -7.815 4.528 1.00 96.38 267 ASP A O 1
ATOM 2076 N N . PHE A 1 268 ? -3.734 -6.784 5.974 1.00 97.31 268 PHE A N 1
ATOM 2077 C CA . PHE A 1 268 ? -3.038 -5.503 5.988 1.00 97.31 268 PHE A CA 1
ATOM 2078 C C . PHE A 1 268 ? -2.759 -5.039 7.413 1.00 97.31 268 PHE A C 1
ATOM 2080 O O . PHE A 1 268 ? -3.642 -5.041 8.269 1.00 97.31 268 PHE A O 1
ATOM 2087 N N . LEU A 1 269 ? -1.533 -4.564 7.635 1.00 96.88 269 LEU A N 1
ATOM 2088 C CA . LEU A 1 269 ? -1.155 -3.792 8.814 1.00 96.88 269 LEU A CA 1
ATOM 2089 C C . LEU A 1 269 ? -0.935 -2.334 8.397 1.00 96.88 269 LEU A C 1
ATOM 2091 O O . LEU A 1 269 ? -0.009 -2.031 7.645 1.00 96.88 269 LEU A O 1
ATOM 2095 N N . CYS A 1 270 ? -1.776 -1.440 8.899 1.00 96.75 270 CYS A N 1
ATOM 2096 C CA . CYS A 1 270 ? -1.695 -0.002 8.700 1.00 96.75 270 CYS A CA 1
ATOM 2097 C C . CYS A 1 270 ? -1.020 0.655 9.905 1.00 96.75 270 CYS A C 1
ATOM 2099 O O . CYS A 1 270 ? -1.358 0.369 11.055 1.00 96.75 270 CYS A O 1
ATOM 2101 N N . ILE A 1 271 ? -0.080 1.558 9.639 1.00 94.75 271 ILE A N 1
ATOM 2102 C CA . ILE A 1 271 ? 0.652 2.307 10.661 1.00 94.75 271 ILE A CA 1
ATOM 2103 C C . ILE A 1 271 ? 0.749 3.756 10.190 1.00 94.75 271 ILE A C 1
ATOM 2105 O O . ILE A 1 271 ? 1.052 4.014 9.025 1.00 94.75 271 ILE A O 1
ATOM 2109 N N . GLY A 1 272 ? 0.496 4.702 11.089 1.00 91.25 272 GLY A N 1
ATOM 2110 C CA . GLY A 1 272 ? 0.791 6.106 10.832 1.00 91.25 272 GLY A CA 1
ATOM 2111 C C . GLY A 1 272 ? 2.282 6.379 10.996 1.00 91.25 272 GLY A C 1
ATOM 2112 O O . GLY A 1 272 ? 2.812 6.221 12.091 1.00 91.25 272 GLY A O 1
ATOM 2113 N N . ALA A 1 273 ? 2.951 6.817 9.932 1.00 84.88 273 ALA A N 1
ATOM 2114 C CA . ALA A 1 273 ? 4.331 7.283 10.000 1.00 84.88 273 ALA A CA 1
ATOM 2115 C C . ALA A 1 273 ? 4.348 8.815 9.962 1.00 84.88 273 ALA A C 1
ATOM 2117 O O . ALA A 1 273 ? 3.943 9.426 8.974 1.00 84.88 273 ALA A O 1
ATOM 2118 N N . SER A 1 274 ? 4.809 9.459 11.034 1.00 71.69 274 SER A N 1
ATOM 2119 C CA . SER A 1 274 ? 5.181 10.870 10.960 1.00 71.69 274 SER A CA 1
ATOM 2120 C C . SER A 1 274 ? 6.479 10.956 10.163 1.00 71.69 274 SER A C 1
ATOM 2122 O O . SER A 1 274 ? 7.494 10.430 10.621 1.00 71.69 274 SER A O 1
ATOM 2124 N N . GLY A 1 275 ? 6.441 11.569 8.976 1.00 56.06 275 GLY A N 1
ATOM 2125 C CA . GLY A 1 275 ? 7.635 11.837 8.173 1.00 56.06 275 GLY A CA 1
ATOM 2126 C C . GLY A 1 275 ? 8.776 12.377 9.043 1.00 56.06 275 GLY A C 1
ATOM 2127 O O . GLY A 1 275 ? 8.554 13.167 9.961 1.00 56.06 275 GLY A O 1
ATOM 2128 N N . TYR A 1 276 ? 9.973 11.862 8.792 1.00 52.94 276 TYR A N 1
ATOM 2129 C CA . TYR A 1 276 ? 11.176 11.983 9.610 1.00 52.94 276 TYR A CA 1
ATOM 2130 C C . TYR A 1 276 ? 11.449 13.413 10.137 1.00 52.94 276 TYR A C 1
ATOM 2132 O O . TYR A 1 276 ? 11.644 14.347 9.364 1.00 52.94 276 TYR A O 1
ATOM 2140 N N . GLY A 1 277 ? 11.571 13.565 11.463 1.00 49.50 277 GLY A N 1
ATOM 2141 C CA . GLY A 1 277 ? 12.692 14.345 12.017 1.00 49.50 277 GLY A CA 1
ATOM 2142 C C . GLY A 1 277 ? 13.970 13.491 11.953 1.00 49.50 277 GLY A C 1
ATOM 2143 O O . GLY A 1 277 ? 13.887 12.341 11.546 1.00 49.50 277 GLY A O 1
ATOM 2144 N N . GLU A 1 278 ? 15.143 13.977 12.379 1.00 42.69 278 GLU A N 1
ATOM 2145 C CA . GLU A 1 278 ? 16.434 13.235 12.305 1.00 42.69 278 GLU A CA 1
ATOM 2146 C C . GLU A 1 278 ? 16.441 11.810 12.936 1.00 42.69 278 GLU A C 1
ATOM 2148 O O . GLU A 1 278 ? 17.386 11.042 12.752 1.00 42.69 278 GLU A O 1
ATOM 2153 N N . ALA A 1 279 ? 15.376 11.430 13.646 1.00 46.19 279 ALA A N 1
ATOM 2154 C CA . ALA A 1 279 ? 15.095 10.110 14.203 1.00 46.19 279 ALA A CA 1
ATOM 2155 C C . ALA A 1 279 ? 14.795 9.044 13.138 1.00 46.19 279 ALA A C 1
ATOM 2157 O O . ALA A 1 279 ? 13.938 9.245 12.279 1.00 46.19 279 ALA A O 1
ATOM 2158 N N . LYS A 1 280 ? 15.403 7.855 13.231 1.00 46.84 280 LYS A N 1
ATOM 2159 C CA . LYS A 1 280 ? 15.055 6.725 12.352 1.00 46.84 280 LYS A CA 1
ATOM 2160 C C . LYS A 1 280 ? 13.735 6.062 12.772 1.00 46.84 280 LYS A C 1
ATOM 2162 O O . LYS A 1 280 ? 13.464 5.941 13.958 1.00 46.84 280 LYS A O 1
ATOM 2167 N N . LEU A 1 281 ? 12.940 5.553 11.819 1.00 48.62 281 LEU A N 1
ATOM 2168 C CA . LEU A 1 281 ? 11.841 4.615 12.111 1.00 48.62 281 LEU A CA 1
ATOM 2169 C C . LEU A 1 281 ? 12.354 3.491 13.034 1.00 48.62 281 LEU A C 1
ATOM 2171 O O . LEU A 1 281 ? 13.244 2.735 12.647 1.00 48.62 281 LEU A O 1
ATOM 2175 N N . GLY A 1 282 ? 11.812 3.416 14.254 1.00 50.06 282 GLY A N 1
ATOM 2176 C CA . GLY A 1 282 ? 12.220 2.446 15.276 1.00 50.06 282 GLY A CA 1
ATOM 2177 C C . GLY A 1 282 ? 13.321 2.898 16.246 1.00 50.06 282 GLY A C 1
ATOM 2178 O O . GLY A 1 282 ? 13.766 2.071 17.035 1.00 50.06 282 GLY A O 1
ATOM 2179 N N . SER A 1 283 ? 13.763 4.162 16.227 1.00 46.69 283 SER A N 1
ATOM 2180 C CA . SER A 1 283 ? 14.688 4.675 17.250 1.00 46.69 283 SER A CA 1
ATOM 2181 C C . SER A 1 283 ? 14.005 4.748 18.618 1.00 46.69 283 SER A C 1
ATOM 2183 O O . SER A 1 283 ? 12.902 5.291 18.733 1.00 46.69 283 SER A O 1
ATOM 2185 N N . ASP A 1 284 ? 14.668 4.213 19.644 1.00 50.81 284 ASP A N 1
ATOM 2186 C CA . ASP A 1 284 ? 14.205 4.245 21.033 1.00 50.81 284 ASP A CA 1
ATOM 2187 C C . ASP A 1 284 ? 13.987 5.714 21.460 1.00 50.81 284 ASP A C 1
ATOM 2189 O O . ASP A 1 284 ? 14.876 6.549 21.254 1.00 50.81 284 ASP A O 1
ATOM 2193 N N . PRO A 1 285 ? 12.844 6.072 22.076 1.00 50.59 285 PRO A N 1
ATOM 2194 C CA . PRO A 1 285 ? 12.644 7.389 22.680 1.00 50.59 285 PRO A CA 1
ATOM 2195 C C . PRO A 1 285 ? 13.811 7.855 23.570 1.00 50.59 285 PRO A C 1
ATOM 2197 O O . PRO A 1 285 ? 14.042 9.057 23.697 1.00 50.59 285 PRO A O 1
ATOM 2200 N N . ARG A 1 286 ? 14.571 6.926 24.165 1.00 50.66 286 ARG A N 1
ATOM 2201 C CA . ARG A 1 286 ? 15.776 7.217 24.957 1.00 50.66 286 ARG A CA 1
ATOM 2202 C C . ARG A 1 286 ? 16.960 7.672 24.104 1.00 50.66 286 ARG A C 1
ATOM 2204 O O . ARG A 1 286 ? 17.616 8.633 24.490 1.00 50.66 286 ARG A O 1
ATOM 2211 N N . GLU A 1 287 ? 17.195 7.057 22.942 1.00 50.94 287 GLU A N 1
ATOM 2212 C CA . GLU A 1 287 ? 18.219 7.521 21.985 1.00 50.94 287 GLU A CA 1
ATOM 2213 C C . GLU A 1 287 ? 17.889 8.933 21.481 1.00 50.94 287 GLU A C 1
ATOM 2215 O O . GLU A 1 287 ? 18.770 9.772 21.303 1.00 50.94 287 GLU A O 1
ATOM 2220 N N . MET A 1 288 ? 16.598 9.230 21.323 1.00 52.41 288 MET A N 1
ATOM 2221 C CA . MET A 1 288 ? 16.113 10.547 20.911 1.00 52.41 288 MET A CA 1
ATOM 2222 C C . MET A 1 288 ? 16.286 11.627 21.981 1.00 52.41 288 MET A C 1
ATOM 2224 O O . MET A 1 288 ? 16.602 12.775 21.663 1.00 52.41 288 MET A O 1
ATOM 2228 N N . GLU A 1 289 ? 16.097 11.270 23.249 1.00 53.97 289 GLU A N 1
ATOM 2229 C CA . GLU A 1 289 ? 16.340 12.163 24.382 1.00 53.97 289 GLU A CA 1
ATOM 2230 C C . GLU A 1 289 ? 17.842 12.453 24.558 1.00 53.97 289 GLU A C 1
ATOM 2232 O O . GLU A 1 289 ? 18.221 13.574 24.897 1.00 53.97 289 GLU A O 1
ATOM 2237 N N . GLU A 1 290 ? 18.714 11.477 24.287 1.00 54.66 290 GLU A N 1
ATOM 2238 C CA . GLU A 1 290 ? 20.170 11.674 24.291 1.00 54.66 290 GLU A CA 1
ATOM 2239 C C . GLU A 1 290 ? 20.647 12.545 23.123 1.00 54.66 290 GLU A C 1
ATOM 2241 O O . GLU A 1 290 ? 21.426 13.474 23.343 1.00 54.66 290 GLU A O 1
ATOM 2246 N N . LEU A 1 291 ? 20.124 12.340 21.910 1.00 51.41 291 LEU A N 1
ATOM 2247 C CA . LEU A 1 291 ? 20.429 13.190 20.750 1.00 51.41 291 LEU A CA 1
ATOM 2248 C C . LEU A 1 291 ? 20.011 14.650 20.977 1.00 51.41 291 LEU A C 1
ATOM 2250 O O . LEU A 1 291 ? 20.780 15.564 20.682 1.00 51.41 291 LEU A O 1
ATOM 2254 N N . ARG A 1 292 ? 18.839 14.888 21.582 1.00 54.91 292 ARG A N 1
ATOM 2255 C CA . ARG A 1 292 ? 18.390 16.243 21.954 1.00 54.91 292 ARG A CA 1
ATOM 2256 C C . ARG A 1 292 ? 19.279 16.901 23.005 1.00 54.91 292 ARG A C 1
ATOM 2258 O O . ARG A 1 292 ? 19.475 18.111 22.955 1.00 54.91 292 ARG A O 1
ATOM 2265 N N . LYS A 1 293 ? 19.828 16.121 23.939 1.00 64.94 293 LYS A N 1
ATOM 2266 C CA . LYS A 1 293 ? 20.792 16.609 24.939 1.00 64.94 293 LYS A CA 1
ATOM 2267 C C . LYS A 1 293 ? 22.177 16.884 24.358 1.00 64.94 293 LYS A C 1
ATOM 2269 O O . LYS A 1 293 ? 22.929 17.616 24.979 1.00 64.94 293 LYS A O 1
ATOM 2274 N N . MET A 1 294 ? 22.524 16.300 23.210 1.00 53.88 294 MET A N 1
ATOM 2275 C CA . MET A 1 294 ? 23.796 16.554 22.521 1.00 53.88 294 MET A CA 1
ATOM 2276 C C . MET A 1 294 ? 23.751 17.768 21.581 1.00 53.88 294 MET A C 1
ATOM 2278 O O . MET A 1 294 ? 24.802 18.299 21.230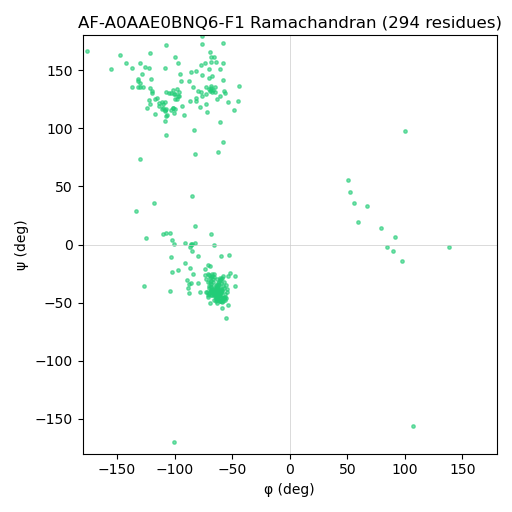 1.00 53.88 294 MET A O 1
ATOM 2282 N N . GLN A 1 295 ? 22.561 18.203 21.158 1.00 51.38 295 GLN A N 1
ATOM 2283 C CA . GLN A 1 295 ? 22.365 19.361 20.272 1.00 51.38 295 GLN A CA 1
ATOM 2284 C C . GLN A 1 295 ? 22.171 20.695 21.025 1.00 51.38 295 GLN A C 1
ATOM 2286 O O . GLN A 1 295 ? 22.006 21.741 20.392 1.00 51.38 295 GLN A O 1
ATOM 2291 N N . HIS A 1 296 ? 22.218 20.674 22.359 1.00 43.66 296 HIS A N 1
ATOM 2292 C CA . HIS A 1 296 ? 22.119 21.833 23.252 1.00 43.66 296 HIS A CA 1
ATOM 2293 C C . HIS A 1 296 ? 23.282 21.856 24.243 1.00 43.66 296 HIS A C 1
ATOM 2295 O O . HIS A 1 296 ? 23.680 22.979 24.630 1.00 43.66 296 HIS A O 1
#

Mean predicted aligned error: 8.37 Å

pLDDT: mean 82.31, std 16.29, range [42.69, 98.5]

Foldseek 3Di:
DDPCLLVVLCVVQPPDPLDAAEEEQEDQLDPLSVVLLLVRLLQHDVVSVHAYEYEYEAEVVLVVCCVPPDPVCVVVSVSRDLVNVVVVSCVVQVVSVHDHHYDYDYDPDDPDDPLRVVLVVCVVVVHQEYGYEQADDDPDDPVVVVVCLPHGHPSRQSNVQRHPHHYDYGYPPADNDDNEFEEEQEDPLDSLSSSQLSCCLSRGHDPRYEYEYEYEDQDPDCPVSCVVSVVSCVVSVHHYDYYYFHADVVGDSVNRSVVVCVVVVHNYYTYGDDRDDVDDDPDDVVVVVVVVVVVD

Radius of gyration: 20.71 Å; Cα contacts (8 Å, |Δi|>4): 441; chains: 1; bounding box: 46×41×59 Å

Solvent-accessible surface area (backbone atoms only — not comparable to full-atom values): 17108 Å² total; per-residue (Å²): 134,76,76,70,56,59,62,51,41,38,62,71,77,41,74,48,91,72,62,52,53,35,36,32,26,49,43,76,71,38,74,46,25,54,50,23,42,52,55,51,58,72,64,52,43,62,90,64,57,25,44,45,33,41,38,31,74,44,45,59,63,56,61,50,41,61,75,63,57,46,96,83,47,39,65,58,31,52,54,56,28,70,70,49,42,50,55,52,52,52,52,52,29,53,76,71,74,45,79,72,45,82,45,77,46,74,44,89,67,82,90,58,55,73,31,58,53,49,36,53,47,36,61,75,68,61,28,52,31,40,27,33,26,35,46,75,88,64,95,60,54,75,71,53,50,62,67,42,73,84,46,63,25,71,49,43,49,50,34,72,69,68,36,95,38,48,75,45,76,37,54,87,84,59,76,88,82,66,96,56,46,34,36,32,36,50,36,88,76,41,73,36,22,51,41,41,47,54,48,38,65,77,70,64,61,55,90,78,25,37,38,38,41,33,37,67,38,85,66,95,81,59,75,81,77,49,54,64,57,55,54,52,33,55,75,66,70,44,52,65,49,82,42,82,42,70,41,53,94,92,50,48,63,64,52,48,52,52,51,48,39,58,78,69,62,44,77,41,81,46,67,37,72,71,76,70,63,101,62,57,95,86,60,53,70,65,61,54,52,50,54,57,64,70,79,107

Secondary structure (DSSP, 8-state):
--TTHHHHHHHHH-SSTTPPPEEEEE--S-HHHHHHHHHHHHH--GGGT-EEEEEEEEEHHHHHHHHS--TTTHHHHHHTSHHHHHHHHHHHHHHTT--EEEEEEEE-SSSS-HHHHHHHHHHHHT-SEEEEESS------HHHHHHHTTS--HHHHHHHHH-SSEEEEEPTT--PPPSS-EEEEE--S-HHHHHHHHHIIIIIPPTT-EEEEEEEESS---GGGGHHHHHHHHHTT-EEEEEEEEPPTT--HHHHHHHHHHHTT-SEEEE-----SSS-TT--HHHHHHHHHH--

Nearest PDB structures (foldseek):
  3loq-assembly1_A  TM=7.550E-01  e=7.341E-08  Archaeoglobus fulgidus
  3loq-assembly2_B  TM=7.207E-01  e=8.279E-08  Archaeoglobus fulgidus
  5ahw-assembly3_E  TM=7.669E-01  e=4.068E-05  Mycolicibacterium smegmatis MC2 155
  3fg9-assembly3_E  TM=6.318E-01  e=1.861E-05  Lactiplantibacillus plantarum
  2fu5-assembly2_C  TM=3.656E-01  e=2.948E+00  Mus musculus

Organism: NCBI:txid36881

InterPro domains:
  IPR006016 UspA [PF00582] (25-171)
  IPR014729 Rossmann-like alpha/beta/alpha sandwich fold [G3DSA:3.40.50.620] (23-175)
  IPR014729 Rossmann-like alpha/beta/alpha sandwich fold [G3DSA:3.40.50.620] (178-287)

Sequence (296 aa):
MSLDNFDLVDKYLCKGSGKQLLYGVGVDGSDLAKKCFEVAASLVNTEKGDRLYVLHITTLKDVSEAREPTNSSVRASILAAPDHLKSEYELLAHKLGMEIIWITETRLGEDKSISEKLCELVERLQLDFMVLGAYGTTDEGLEMREFLKNKFGAVSDESLRAANSSLIMVKSTSYDLESCRRWVLATDNSPAAQAAFALLIKRMVKKGDKVDVVYASEIVSHTTLLEGYKDEMAKAEIDGQIVFRRSHPGESLTDSLTNYCREVDADFLCIGASGYGEAKLGSDPREMEELRKMQH